Protein AF-A0A7S0E4F5-F1 (afdb_monomer)

Secondary structure (DSSP, 8-state):
--------------PPTT--P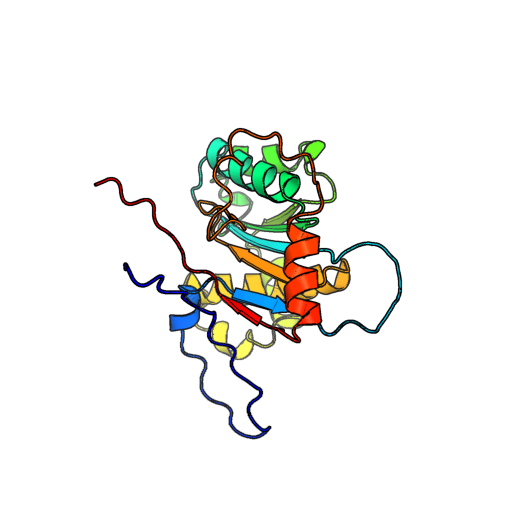PPPGGGGGSEEEEE--------SSPPPEEEEEEESS--HHHHHHHHHHHHHHT--EEEEEESS-GGG-TTHHHHHHHTSTTTTTTEEEEESSHHHHHHHHHH-TTHHHHGGGTTSHHHHHHHHHHHHHHHHHHTT-SEEEE--TT-------SS-TTTTTS----TTHHHHHHHHHHHTT--EEEE--------

Nearest PDB structures (foldseek):
  7rml-assembly1_B-2  TM=4.569E-01  e=9.659E-02  Neisseria meningitidis MC58
  6ulw-assembly2_B  TM=3.718E-01  e=7.950E-02  Bacillus stratosphericus LAMA 585
  1xcf-assembly1_B  TM=4.640E-01  e=7.717E-01  Escherichia coli
  6ulw-assembly2_D  TM=3.835E-01  e=2.106E-01  Bacillus stratosphericus LAMA 585
  1vgv-assembly2_C  TM=3.541E-01  e=8.235E-01  Escherichia coli

Structure (mmCIF, N/CA/C/O backbone):
data_AF-A0A7S0E4F5-F1
#
_entry.id   AF-A0A7S0E4F5-F1
#
loop_
_atom_site.group_PDB
_atom_site.id
_atom_site.type_symbol
_atom_site.label_atom_id
_atom_site.label_alt_id
_atom_site.label_comp_id
_atom_site.label_asym_id
_atom_site.label_entity_id
_atom_site.label_seq_id
_atom_site.pdbx_PDB_ins_code
_atom_site.Cartn_x
_atom_site.Cartn_y
_atom_site.Cartn_z
_atom_site.occupancy
_atom_site.B_iso_or_equiv
_atom_site.auth_seq_id
_atom_site.auth_comp_id
_atom_site.auth_asym_id
_atom_site.auth_atom_id
_atom_site.pdbx_PDB_model_num
ATOM 1 N N . ARG A 1 1 ? -5.536 -28.170 32.888 1.00 35.12 1 ARG A N 1
ATOM 2 C CA . ARG A 1 1 ? -4.400 -27.222 32.968 1.00 35.12 1 ARG A CA 1
ATOM 3 C C . ARG A 1 1 ? -3.625 -27.377 31.672 1.00 35.12 1 ARG A C 1
ATOM 5 O O . ARG A 1 1 ? -2.824 -28.294 31.570 1.00 35.12 1 ARG A O 1
ATOM 12 N N . HIS A 1 2 ? -3.977 -26.590 30.664 1.00 27.55 2 HIS A N 1
ATOM 13 C CA . HIS A 1 2 ? -3.243 -26.502 29.406 1.00 27.55 2 HIS A CA 1
ATOM 14 C C . HIS A 1 2 ? -2.844 -25.043 29.255 1.00 27.55 2 HIS A C 1
ATOM 16 O O . HIS A 1 2 ? -3.664 -24.155 29.481 1.00 27.55 2 HIS A O 1
ATOM 22 N N . GLU A 1 3 ? -1.549 -24.846 29.055 1.00 26.59 3 GLU A N 1
ATOM 23 C CA . GLU A 1 3 ? -0.881 -23.558 28.988 1.00 26.59 3 GLU A CA 1
ATOM 24 C C . GLU A 1 3 ? -1.328 -22.829 27.724 1.00 26.59 3 GLU A C 1
ATOM 26 O O . GLU A 1 3 ? -1.138 -23.301 26.606 1.00 26.59 3 GLU A O 1
ATOM 31 N N . THR A 1 4 ? -1.960 -21.676 27.912 1.00 24.73 4 THR A N 1
ATOM 32 C CA . THR A 1 4 ? -2.220 -20.700 26.861 1.00 24.73 4 THR A CA 1
ATOM 33 C C . THR A 1 4 ? -0.899 -20.000 26.550 1.00 24.73 4 THR A C 1
ATOM 35 O O . THR A 1 4 ? -0.459 -19.132 27.304 1.00 24.73 4 THR A O 1
ATOM 38 N N . SER A 1 5 ? -0.244 -20.395 25.458 1.00 21.88 5 SER A N 1
ATOM 39 C CA . SER A 1 5 ? 0.877 -19.636 24.903 1.00 21.88 5 SER A CA 1
ATOM 40 C C . SER A 1 5 ? 0.316 -18.384 24.234 1.00 21.88 5 SER A C 1
ATOM 42 O O . SER A 1 5 ? -0.337 -18.451 23.195 1.00 21.88 5 SER A O 1
ATOM 44 N N . CYS A 1 6 ? 0.505 -17.247 24.897 1.00 26.11 6 CYS A N 1
ATOM 45 C CA . CYS A 1 6 ? 0.227 -15.922 24.371 1.00 26.11 6 CYS A CA 1
ATOM 46 C C . CYS A 1 6 ? 1.486 -15.458 23.628 1.00 26.11 6 CYS A C 1
ATOM 48 O O . CYS A 1 6 ? 2.488 -15.123 24.262 1.00 26.11 6 CYS A O 1
ATOM 50 N N . SER A 1 7 ? 1.472 -15.481 22.296 1.00 24.28 7 SER A N 1
ATOM 51 C CA . SER A 1 7 ? 2.564 -14.932 21.485 1.00 24.28 7 SER A CA 1
ATOM 52 C C . SER A 1 7 ? 2.391 -13.419 21.390 1.00 24.28 7 SER A C 1
ATOM 54 O O . SER A 1 7 ? 1.764 -12.893 20.476 1.00 24.28 7 SER A O 1
ATOM 56 N N . VAL A 1 8 ? 2.896 -12.729 22.409 1.00 29.55 8 VAL A N 1
ATOM 57 C CA . VAL A 1 8 ? 2.989 -11.270 22.471 1.00 29.55 8 VAL A CA 1
ATOM 58 C C . VAL A 1 8 ? 3.995 -10.794 21.420 1.00 29.55 8 VAL A C 1
ATOM 60 O O . VAL A 1 8 ? 5.075 -11.369 21.283 1.00 29.55 8 VAL A O 1
ATOM 63 N N . ALA A 1 9 ? 3.625 -9.748 20.678 1.00 31.50 9 ALA A N 1
ATOM 64 C CA . ALA A 1 9 ? 4.505 -9.031 19.764 1.00 31.50 9 ALA A CA 1
ATOM 65 C C . ALA A 1 9 ? 5.823 -8.655 20.462 1.00 31.50 9 ALA A C 1
ATOM 67 O O . ALA A 1 9 ? 5.811 -8.145 21.583 1.00 31.50 9 ALA A O 1
ATOM 68 N N . PHE A 1 10 ? 6.962 -8.866 19.800 1.00 27.95 10 PHE A N 1
ATOM 69 C CA . PHE A 1 10 ? 8.211 -8.271 20.263 1.00 27.95 10 PHE A CA 1
ATOM 70 C C . PHE A 1 10 ? 8.116 -6.754 20.063 1.00 27.95 10 PHE A C 1
ATOM 72 O O . PHE A 1 10 ? 8.228 -6.249 18.948 1.00 27.95 10 PHE A O 1
ATOM 79 N N . VAL A 1 11 ? 7.858 -6.035 21.154 1.00 33.94 11 VAL A N 1
ATOM 80 C CA . VAL A 1 11 ? 8.031 -4.586 21.238 1.00 33.94 11 VAL A CA 1
ATOM 81 C C . VAL A 1 11 ? 9.533 -4.346 21.376 1.00 33.94 11 VAL A C 1
ATOM 83 O O . VAL A 1 11 ? 10.102 -4.615 22.432 1.00 33.94 11 VAL A O 1
ATOM 86 N N . GLU A 1 12 ? 10.204 -3.880 20.321 1.00 34.06 12 GLU A N 1
ATOM 87 C CA . GLU A 1 12 ? 11.525 -3.274 20.506 1.00 34.06 12 GLU A CA 1
ATOM 88 C C . GLU A 1 12 ? 11.320 -1.922 21.209 1.00 34.06 12 GLU A C 1
ATOM 90 O O . GLU A 1 12 ? 10.949 -0.924 20.590 1.00 34.06 12 GLU A O 1
ATOM 95 N N . GLU A 1 13 ? 11.509 -1.900 22.532 1.00 33.25 13 GLU A N 1
ATOM 96 C CA . GLU A 1 13 ? 11.657 -0.656 23.288 1.00 33.25 13 GLU A CA 1
ATOM 97 C C . GLU A 1 13 ? 12.887 0.111 22.775 1.00 33.25 13 GLU A C 1
ATOM 99 O O . GLU A 1 13 ? 13.926 -0.475 22.467 1.00 33.25 13 GLU A O 1
ATOM 104 N N . GLY A 1 14 ? 12.733 1.431 22.640 1.00 37.97 14 GLY A N 1
ATOM 105 C CA . GLY A 1 14 ? 13.617 2.313 21.877 1.00 37.97 14 GLY A CA 1
ATOM 106 C C . GLY A 1 14 ? 15.120 2.074 22.063 1.00 37.97 14 GLY A C 1
ATOM 107 O O . GLY A 1 14 ? 15.651 2.132 23.172 1.00 37.97 14 GLY A O 1
ATOM 108 N N . ARG A 1 15 ? 15.824 1.886 20.938 1.00 37.41 15 ARG A N 1
ATOM 109 C CA . ARG A 1 15 ? 17.292 1.914 20.893 1.00 37.41 15 ARG A CA 1
ATOM 110 C C . ARG A 1 15 ? 17.829 3.347 20.993 1.00 37.41 15 ARG A C 1
ATOM 112 O O . ARG A 1 15 ? 17.245 4.253 20.397 1.00 37.41 15 ARG A O 1
ATOM 119 N N . PRO A 1 16 ? 18.971 3.552 21.674 1.00 35.72 16 PRO A N 1
ATOM 120 C CA . PRO A 1 16 ? 19.654 4.839 21.707 1.00 35.72 16 PRO A CA 1
ATOM 121 C C . PRO A 1 16 ? 20.176 5.237 20.317 1.00 35.72 16 PRO A C 1
ATOM 123 O O . PRO A 1 16 ? 20.626 4.398 19.535 1.00 35.72 16 PRO A O 1
ATOM 126 N N . GLU A 1 17 ? 20.119 6.538 20.022 1.00 40.03 17 GLU A N 1
ATOM 127 C CA . GLU A 1 17 ? 20.669 7.144 18.807 1.00 40.03 17 GLU A CA 1
ATOM 128 C C . GLU A 1 17 ? 22.171 6.837 18.684 1.00 40.03 17 GLU A C 1
ATOM 130 O O . GLU A 1 17 ? 22.965 7.271 19.518 1.00 40.03 17 GLU A O 1
ATOM 135 N N . GLY A 1 18 ? 22.587 6.112 17.638 1.00 40.28 18 GLY A N 1
ATOM 136 C CA . GLY A 1 18 ? 24.017 5.992 17.330 1.00 40.28 18 GLY A CA 1
ATOM 137 C C . GLY A 1 18 ? 24.461 4.847 16.423 1.00 40.28 18 GLY A C 1
ATOM 138 O O . GLY A 1 18 ? 25.504 4.975 15.787 1.00 40.28 18 GLY A O 1
ATOM 139 N N . GLU A 1 19 ? 23.699 3.761 16.289 1.00 32.59 19 GLU A N 1
ATOM 140 C CA . GLU A 1 19 ? 24.162 2.586 15.533 1.00 32.59 19 GLU A CA 1
ATOM 141 C C . GLU A 1 19 ? 23.294 2.303 14.301 1.00 32.59 19 GLU A C 1
ATOM 143 O O . GLU A 1 19 ? 22.175 1.801 14.391 1.00 32.59 19 GLU A O 1
ATOM 148 N N . ARG A 1 20 ? 23.832 2.610 13.111 1.00 43.06 20 ARG A N 1
ATOM 149 C CA . ARG A 1 20 ? 23.281 2.134 11.834 1.00 43.06 20 ARG A CA 1
ATOM 150 C C . ARG A 1 20 ? 23.668 0.668 11.645 1.00 43.06 20 ARG A C 1
ATOM 152 O O . ARG A 1 20 ? 24.764 0.382 11.169 1.00 43.06 20 ARG A O 1
ATOM 159 N N . ALA A 1 21 ? 22.766 -0.248 11.981 1.00 38.97 21 ALA A N 1
ATOM 160 C CA . ALA A 1 21 ? 22.843 -1.616 11.480 1.00 38.97 21 ALA A CA 1
ATOM 161 C C . ALA A 1 21 ? 22.358 -1.668 10.013 1.00 38.97 21 ALA A C 1
ATOM 163 O O . ALA A 1 21 ? 21.460 -0.905 9.643 1.00 38.97 21 ALA A O 1
ATOM 164 N N . PRO A 1 22 ? 22.926 -2.539 9.161 1.00 40.16 22 PRO A N 1
ATOM 165 C CA . PRO A 1 22 ? 22.327 -2.850 7.870 1.00 40.16 22 PRO A CA 1
ATOM 166 C C . PRO A 1 22 ? 21.008 -3.584 8.136 1.00 40.16 22 PRO A C 1
ATOM 168 O O . PRO A 1 22 ? 21.002 -4.597 8.832 1.00 40.16 22 PRO A O 1
ATOM 171 N N . TYR A 1 23 ? 19.888 -3.055 7.641 1.00 40.06 23 TYR A N 1
ATOM 172 C CA . TYR A 1 23 ? 18.599 -3.743 7.713 1.00 40.06 23 TYR A CA 1
ATOM 173 C C . TYR A 1 23 ? 18.719 -5.057 6.923 1.00 40.06 23 TYR A C 1
ATOM 175 O O . TYR A 1 23 ? 19.050 -5.005 5.736 1.00 40.06 23 TYR A O 1
ATOM 183 N N . PRO A 1 24 ? 18.542 -6.237 7.543 1.00 40.50 24 PRO A N 1
ATOM 184 C CA . PRO A 1 24 ? 18.576 -7.483 6.797 1.00 40.50 24 PRO A CA 1
ATOM 185 C C . PRO A 1 24 ? 17.310 -7.596 5.937 1.00 40.50 24 PRO A C 1
ATOM 187 O O . PRO A 1 24 ? 16.207 -7.345 6.406 1.00 40.50 24 PRO A O 1
ATOM 190 N N . LEU A 1 25 ? 17.460 -8.032 4.685 1.00 38.19 25 LEU A N 1
ATOM 191 C CA . LEU A 1 25 ? 16.363 -8.276 3.731 1.00 38.19 25 LEU A CA 1
ATOM 192 C C . LEU A 1 25 ? 15.320 -9.308 4.224 1.00 38.19 25 LEU A C 1
ATOM 194 O O . LEU A 1 25 ? 14.267 -9.471 3.617 1.00 38.19 25 LEU A O 1
ATOM 198 N N . SER A 1 26 ? 15.571 -9.984 5.352 1.00 37.97 26 SER A N 1
ATOM 199 C CA . SER A 1 26 ? 14.652 -10.936 5.991 1.00 37.97 26 SER A CA 1
ATOM 200 C C . SER A 1 26 ? 13.377 -10.304 6.567 1.00 37.97 26 SER A C 1
ATOM 202 O O . SER A 1 26 ? 12.490 -11.029 7.005 1.00 37.97 26 SER A O 1
ATOM 204 N N . TRP A 1 27 ? 13.272 -8.972 6.595 1.00 37.69 27 TRP A N 1
ATOM 205 C CA . TRP A 1 27 ? 12.095 -8.261 7.111 1.00 37.69 27 TRP A CA 1
ATOM 206 C C . TRP A 1 27 ? 10.914 -8.284 6.131 1.00 37.69 27 TRP A C 1
ATOM 208 O O . TRP A 1 27 ? 9.788 -8.042 6.544 1.00 37.69 27 TRP A O 1
ATOM 218 N N . LEU A 1 28 ? 11.135 -8.637 4.861 1.00 41.56 28 LEU A N 1
ATOM 219 C CA . LEU A 1 28 ? 10.082 -8.673 3.840 1.00 41.56 28 LEU A CA 1
ATOM 220 C C . LEU A 1 28 ? 9.155 -9.894 3.927 1.00 41.56 28 LEU A C 1
ATOM 222 O O . LEU A 1 28 ? 8.076 -9.860 3.358 1.00 41.56 28 LEU A O 1
ATOM 226 N N . GLN A 1 29 ? 9.511 -10.931 4.694 1.00 40.19 29 GLN A N 1
ATOM 227 C CA . GLN A 1 29 ? 8.565 -12.008 5.045 1.00 40.19 29 GLN A CA 1
ATOM 228 C C . GLN A 1 29 ? 7.684 -11.656 6.256 1.00 40.19 29 GLN A C 1
ATOM 230 O O . GLN A 1 29 ? 6.859 -12.452 6.695 1.00 40.19 29 GLN A O 1
ATOM 235 N N . SER A 1 30 ? 7.891 -10.478 6.847 1.00 43.34 30 SER A N 1
ATOM 236 C CA . SER A 1 30 ? 7.216 -10.011 8.052 1.00 43.34 30 SER A CA 1
ATOM 237 C C . SER A 1 30 ? 6.352 -8.798 7.708 1.00 43.34 30 SER A C 1
ATOM 239 O O . SER A 1 30 ? 6.865 -7.732 7.379 1.00 43.34 30 SER A O 1
ATOM 241 N N . ARG A 1 31 ? 5.025 -8.949 7.783 1.00 63.75 31 ARG A N 1
ATOM 242 C CA . ARG A 1 31 ? 4.055 -7.894 7.442 1.00 63.75 31 ARG A CA 1
ATOM 243 C C . ARG A 1 31 ? 4.208 -6.701 8.385 1.00 63.75 31 ARG A C 1
ATOM 245 O O . ARG A 1 31 ? 3.911 -6.808 9.575 1.00 63.75 31 ARG A O 1
ATOM 252 N N . LEU A 1 32 ? 4.709 -5.588 7.860 1.00 64.06 32 LEU A N 1
ATOM 253 C CA . LEU A 1 32 ? 5.131 -4.417 8.626 1.00 64.06 32 LEU A CA 1
ATOM 254 C C . LEU A 1 32 ? 3.984 -3.406 8.752 1.00 64.06 32 LEU A C 1
ATOM 256 O O . LEU A 1 32 ? 3.390 -3.016 7.744 1.00 64.06 32 LEU A O 1
ATOM 260 N N . PHE A 1 33 ? 3.714 -2.929 9.968 1.00 69.88 33 PHE A N 1
ATOM 261 C CA . PHE A 1 33 ? 2.861 -1.762 10.193 1.00 69.88 33 PHE A CA 1
ATOM 262 C C . PHE A 1 33 ? 3.656 -0.626 10.786 1.00 69.88 33 PHE A C 1
ATOM 264 O O . PHE A 1 33 ? 4.269 -0.790 11.836 1.00 69.88 33 PHE A O 1
ATOM 271 N N . VAL A 1 34 ? 3.565 0.549 10.179 1.00 74.75 34 VAL A N 1
ATOM 272 C CA . VAL A 1 34 ? 4.293 1.731 10.642 1.00 74.75 34 VAL A CA 1
ATOM 273 C C . VAL A 1 34 ? 3.299 2.800 11.078 1.00 74.75 34 VAL A C 1
ATOM 275 O O . VAL A 1 34 ? 2.402 3.176 10.321 1.00 74.75 34 VAL A O 1
ATOM 278 N N . LYS A 1 35 ? 3.468 3.295 12.306 1.00 77.06 35 LYS A N 1
ATOM 279 C CA . LYS A 1 35 ? 2.777 4.479 12.820 1.00 77.06 35 LYS A CA 1
ATOM 280 C C . LYS A 1 35 ? 3.487 5.743 12.367 1.00 77.06 35 LYS A C 1
ATOM 282 O O . LYS A 1 35 ? 4.710 5.861 12.467 1.00 77.06 35 LYS A O 1
ATOM 287 N N . PHE A 1 36 ? 2.701 6.750 12.015 1.00 76.88 36 PHE A N 1
ATOM 288 C CA . PHE A 1 36 ? 3.212 8.082 11.731 1.00 76.88 36 PHE A CA 1
ATOM 289 C C . PHE A 1 36 ? 3.175 8.992 12.964 1.00 76.88 36 PHE A C 1
ATOM 291 O O . PHE A 1 36 ? 2.170 9.032 13.685 1.00 76.88 36 PHE A O 1
ATOM 298 N N . PRO A 1 37 ? 4.239 9.776 13.219 1.00 66.25 37 PRO A N 1
ATOM 299 C CA . PRO A 1 37 ? 4.196 10.836 14.211 1.00 66.25 37 PRO A CA 1
ATOM 300 C C . PRO A 1 37 ? 3.302 11.966 13.685 1.00 66.25 37 PRO A C 1
ATOM 302 O O . PRO A 1 37 ? 3.732 12.814 12.909 1.00 66.25 37 PRO A O 1
ATOM 305 N N . MET A 1 38 ? 2.035 11.970 14.088 1.00 62.78 38 MET A N 1
ATOM 306 C CA . MET A 1 38 ? 1.107 13.063 13.799 1.00 62.78 38 MET A CA 1
ATOM 307 C C . MET A 1 38 ? 1.110 14.069 14.952 1.00 62.78 38 MET A C 1
ATOM 309 O O . MET A 1 38 ? 1.082 13.682 16.124 1.00 62.78 38 MET A O 1
ATOM 313 N N . GLY A 1 39 ? 1.098 15.364 14.622 1.00 56.56 39 GLY A N 1
ATOM 314 C CA . GLY A 1 39 ? 0.775 16.415 15.586 1.00 56.56 39 GLY A CA 1
ATOM 315 C C . GLY A 1 39 ? -0.615 16.168 16.176 1.00 56.56 39 GLY A C 1
ATOM 316 O O . GLY A 1 39 ? -1.520 15.711 15.477 1.00 56.56 39 GLY A O 1
ATOM 317 N N . SER A 1 40 ? -0.783 16.417 17.472 1.00 51.88 40 SER A N 1
ATOM 318 C CA . SER A 1 40 ? -2.035 16.195 18.197 1.00 51.88 40 SER A CA 1
ATOM 319 C C . SER A 1 40 ? -3.148 17.126 17.696 1.00 51.88 40 SER A C 1
ATOM 321 O O . SER A 1 40 ? -3.375 18.186 18.274 1.00 51.88 40 SER A O 1
ATOM 323 N N . ASN A 1 41 ? -3.851 16.743 16.632 1.00 50.75 41 ASN A N 1
ATOM 324 C CA . ASN A 1 41 ? -5.097 17.387 16.227 1.00 50.75 41 ASN A CA 1
ATOM 325 C C . ASN A 1 41 ? -6.265 16.576 16.795 1.00 50.75 41 ASN A C 1
ATOM 327 O O . ASN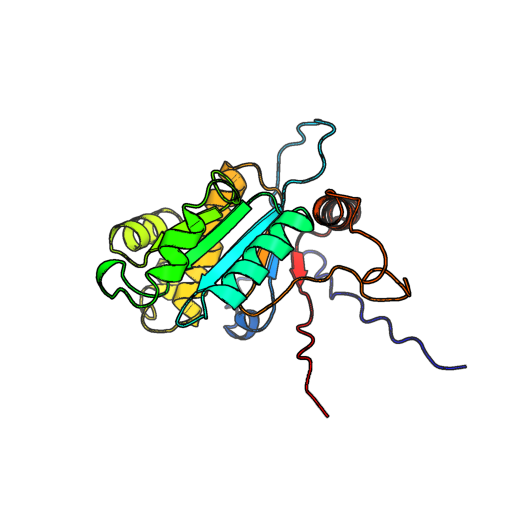 A 1 41 ? -6.579 15.492 16.312 1.00 50.75 41 ASN A O 1
ATOM 331 N N . GLY A 1 42 ? -6.863 17.093 17.871 1.00 46.06 42 GLY A N 1
ATOM 332 C CA . GLY A 1 42 ? -7.946 16.467 18.635 1.00 46.06 42 GLY A CA 1
ATOM 333 C C . GLY A 1 42 ? -9.303 16.492 17.930 1.00 46.06 42 GLY A C 1
ATOM 334 O O . GLY A 1 42 ? -10.217 17.165 18.397 1.00 46.06 42 GLY A O 1
ATOM 335 N N . GLY A 1 43 ? -9.433 15.771 16.817 1.00 52.03 43 GLY A N 1
ATOM 336 C CA . GLY A 1 43 ? -10.726 15.422 16.223 1.00 52.03 43 GLY A CA 1
ATOM 337 C C . GLY A 1 43 ? -11.170 14.028 16.671 1.00 52.03 43 GLY A C 1
ATOM 338 O O . GLY A 1 43 ? -10.371 13.100 16.661 1.00 52.03 43 GLY A O 1
ATOM 339 N N . GLU A 1 44 ? -12.440 13.878 17.047 1.00 57.44 44 GLU A N 1
ATOM 340 C CA . GLU A 1 44 ? -13.055 12.650 17.591 1.00 57.44 44 GLU A CA 1
ATOM 341 C C . GLU A 1 44 ? -13.209 11.482 16.586 1.00 57.4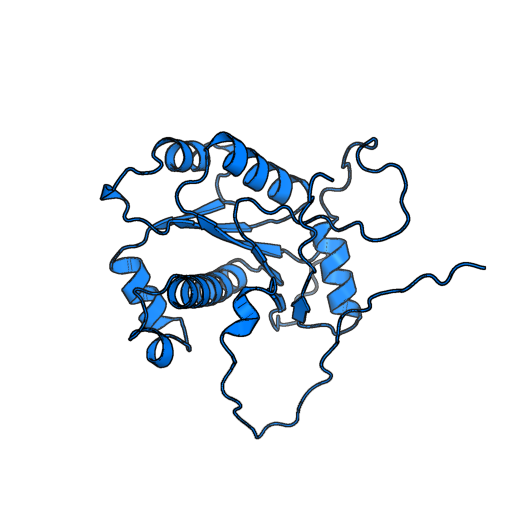4 44 GLU A C 1
ATOM 343 O O . GLU A 1 44 ? -13.828 10.469 16.906 1.00 57.44 44 GLU A O 1
ATOM 348 N N . SER A 1 45 ? -12.670 11.584 15.368 1.00 66.75 45 SER A N 1
ATOM 349 C CA . SER A 1 45 ? -12.672 10.482 14.399 1.00 66.75 45 SER A CA 1
ATOM 350 C C . SER A 1 45 ? -11.482 9.555 14.653 1.00 66.75 45 SER A C 1
ATOM 352 O O . SER A 1 45 ? -10.348 10.034 14.670 1.00 66.75 45 SER A O 1
ATOM 354 N N . GLY A 1 46 ? -11.734 8.252 14.825 1.00 78.94 46 GLY A N 1
ATOM 355 C CA . GLY A 1 46 ? -10.695 7.232 15.023 1.00 78.94 46 GLY A CA 1
ATOM 356 C C . GLY A 1 46 ? -9.616 7.238 13.933 1.00 78.94 46 GLY A C 1
ATOM 357 O O . GLY A 1 46 ? -9.779 7.839 12.866 1.00 78.94 46 GLY A O 1
ATOM 358 N N . SER A 1 47 ? -8.485 6.584 14.203 1.00 85.94 47 SER A N 1
ATOM 359 C CA . SER A 1 47 ? -7.333 6.639 13.298 1.00 85.94 47 SER A CA 1
ATOM 360 C C . SER A 1 47 ? -7.631 6.068 11.914 1.00 85.94 47 SER A C 1
ATOM 362 O O . SER A 1 47 ? -7.979 4.898 11.759 1.00 85.94 47 SER A O 1
ATOM 364 N N . LYS A 1 48 ? -7.402 6.889 10.884 1.00 93.69 48 LYS A N 1
ATOM 365 C CA . LYS A 1 48 ? -7.408 6.440 9.490 1.00 93.69 48 LYS A CA 1
ATOM 366 C C . LYS A 1 48 ? -6.226 5.515 9.243 1.00 93.69 48 LYS A C 1
ATOM 368 O O . LYS A 1 48 ? -5.090 5.852 9.585 1.00 93.69 48 LYS A O 1
ATOM 373 N N . CYS A 1 49 ? -6.488 4.381 8.612 1.00 94.75 49 CYS A N 1
ATOM 374 C CA . CYS A 1 49 ? -5.474 3.381 8.310 1.00 94.75 49 CYS A CA 1
ATOM 375 C C . CYS A 1 49 ? -5.459 3.087 6.812 1.00 94.75 49 CYS A C 1
ATOM 377 O O . CYS A 1 49 ? -6.505 3.109 6.159 1.00 94.75 49 CYS A O 1
ATOM 379 N N . ALA A 1 50 ? -4.272 2.814 6.285 1.00 97.19 50 ALA A N 1
ATOM 380 C CA . ALA A 1 50 ? -4.049 2.500 4.885 1.00 97.19 50 ALA A CA 1
ATOM 381 C C . ALA A 1 50 ? -3.462 1.094 4.708 1.00 97.19 50 ALA A C 1
ATOM 383 O O . ALA A 1 50 ? -2.832 0.558 5.618 1.00 97.19 50 ALA A O 1
ATOM 384 N N . ILE A 1 51 ? -3.622 0.534 3.515 1.00 96.88 51 ILE A N 1
ATOM 385 C CA . ILE A 1 51 ? -2.900 -0.648 3.041 1.00 96.88 51 ILE A CA 1
ATOM 386 C C . ILE A 1 51 ? -2.016 -0.239 1.872 1.00 96.88 51 ILE A C 1
ATOM 388 O O . ILE A 1 51 ? -2.408 0.589 1.053 1.00 96.88 51 ILE A O 1
ATOM 392 N N . VAL A 1 52 ? -0.842 -0.846 1.777 1.00 97.56 52 VAL A N 1
ATOM 393 C CA . VAL A 1 52 ? -0.062 -0.944 0.551 1.00 97.56 52 VAL A CA 1
ATOM 394 C C . VAL A 1 52 ? 0.047 -2.410 0.164 1.00 97.56 52 VAL A C 1
ATOM 396 O O . VAL A 1 52 ? 0.309 -3.262 1.011 1.00 97.56 52 VAL A O 1
ATOM 399 N N . THR A 1 53 ? -0.171 -2.689 -1.114 1.00 95.81 53 THR A N 1
ATOM 400 C CA . THR A 1 53 ? -0.015 -4.019 -1.695 1.00 95.81 53 THR A CA 1
ATOM 401 C C . THR A 1 53 ? 0.652 -3.915 -3.059 1.00 95.81 53 THR A C 1
ATOM 403 O O . THR A 1 53 ? 0.505 -2.904 -3.756 1.00 95.81 53 THR A O 1
ATOM 406 N N . THR A 1 54 ? 1.394 -4.955 -3.430 1.00 93.44 54 THR A N 1
ATOM 407 C CA . THR A 1 54 ? 1.941 -5.119 -4.777 1.00 93.44 54 THR A CA 1
ATOM 408 C C . THR A 1 54 ? 1.229 -6.291 -5.450 1.00 93.44 54 THR A C 1
ATOM 410 O O . THR A 1 54 ? 1.068 -7.350 -4.848 1.00 93.44 54 THR A O 1
ATOM 413 N N . VAL A 1 55 ? 0.779 -6.097 -6.687 1.00 91.00 55 VAL A N 1
ATOM 414 C CA . VAL A 1 55 ? -0.038 -7.058 -7.436 1.00 91.00 55 VAL A CA 1
ATOM 415 C C . VAL A 1 55 ? 0.692 -7.475 -8.701 1.00 91.00 55 VAL A C 1
ATOM 417 O O . VAL A 1 55 ? 1.142 -6.6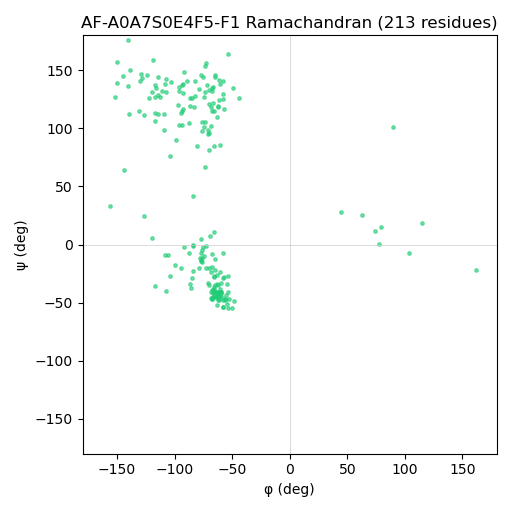32 -9.481 1.00 91.00 55 VAL A O 1
ATOM 420 N N . ARG A 1 56 ? 0.749 -8.787 -8.929 1.00 88.25 56 ARG A N 1
ATOM 421 C CA . ARG A 1 56 ? 1.166 -9.389 -10.194 1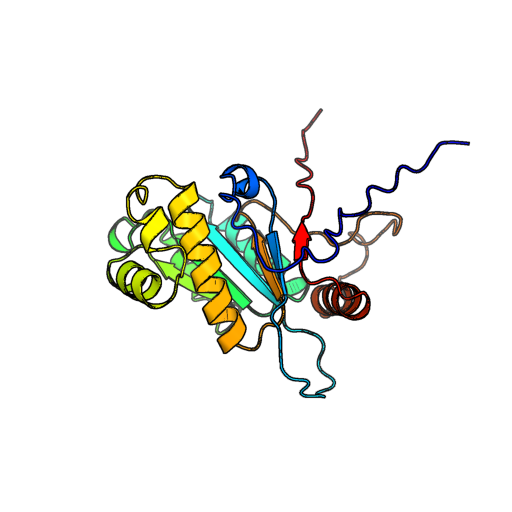.00 88.25 56 ARG A CA 1
ATOM 422 C C . ARG A 1 56 ? 0.485 -10.738 -10.374 1.00 88.25 56 ARG A C 1
ATOM 424 O O . ARG A 1 56 ? 0.589 -11.582 -9.493 1.00 88.25 56 ARG A O 1
ATOM 431 N N . GLY A 1 57 ? -0.186 -10.940 -11.506 1.00 83.75 57 GLY A N 1
ATOM 432 C CA . GLY A 1 57 ? -0.780 -12.236 -11.856 1.00 83.75 57 GLY A CA 1
ATOM 433 C C . GLY A 1 57 ? -1.883 -12.739 -10.914 1.00 83.75 57 GLY A C 1
ATOM 434 O O . GLY A 1 57 ? -2.077 -13.946 -10.825 1.00 83.75 57 GLY A O 1
ATOM 435 N N . VAL A 1 58 ? -2.586 -11.847 -10.207 1.00 81.88 58 VAL A N 1
ATOM 436 C CA . VAL A 1 58 ? -3.698 -12.214 -9.311 1.00 81.88 58 VAL A CA 1
ATOM 437 C C . VAL A 1 58 ? -5.014 -12.235 -10.081 1.00 81.88 58 VAL A C 1
ATOM 439 O O . VAL A 1 58 ? -5.267 -11.357 -10.909 1.00 81.88 58 VAL A O 1
ATOM 442 N N . GLU A 1 59 ? -5.879 -13.209 -9.793 1.00 86.88 59 GLU A N 1
ATOM 443 C CA . GLU A 1 59 ? -7.208 -13.261 -10.397 1.00 86.88 59 GLU A CA 1
ATOM 444 C C . GLU A 1 59 ? -8.080 -12.085 -9.932 1.00 86.88 59 GLU A C 1
ATOM 446 O O . GLU A 1 59 ? -8.193 -11.787 -8.740 1.00 86.88 59 GLU A O 1
ATOM 451 N N . SER A 1 60 ? -8.795 -11.454 -10.868 1.00 87.25 60 SER A N 1
ATOM 452 C CA . SER A 1 60 ? -9.647 -10.288 -10.591 1.00 87.25 60 SER A CA 1
ATOM 453 C C . SER A 1 60 ? -10.676 -10.536 -9.481 1.00 87.25 60 SER A C 1
ATOM 455 O O . SER A 1 60 ? -10.966 -9.643 -8.685 1.00 87.25 60 SER A O 1
ATOM 457 N N . LYS A 1 61 ? -11.202 -11.762 -9.367 1.00 88.81 61 LYS A N 1
ATOM 458 C CA . LYS A 1 61 ? -12.149 -12.148 -8.307 1.00 88.81 61 LYS A CA 1
ATOM 459 C C . LYS A 1 61 ? -11.510 -12.166 -6.923 1.00 88.81 61 LYS A C 1
ATOM 461 O O . LYS A 1 61 ? -12.114 -11.653 -5.982 1.00 88.81 61 LYS A O 1
ATOM 466 N N . GLU A 1 62 ? -10.327 -12.757 -6.798 1.00 89.44 62 GLU A N 1
ATOM 467 C CA . GLU A 1 62 ? -9.586 -12.827 -5.535 1.00 89.44 62 GLU A CA 1
ATOM 468 C C . GLU A 1 62 ? -9.193 -11.424 -5.091 1.00 89.44 62 GLU A C 1
ATOM 470 O O . GLU A 1 62 ? -9.476 -11.010 -3.965 1.00 89.44 62 GLU A O 1
ATOM 475 N N . PHE A 1 63 ? -8.684 -10.631 -6.032 1.00 91.69 63 PHE A N 1
ATOM 476 C CA . PHE A 1 63 ? -8.318 -9.256 -5.759 1.00 91.69 63 PHE A CA 1
ATOM 477 C C . PHE A 1 63 ? -9.529 -8.383 -5.390 1.00 91.69 63 PHE A C 1
ATOM 479 O O . PHE A 1 63 ? -9.455 -7.537 -4.495 1.00 91.69 63 PHE A O 1
ATOM 486 N N . ARG A 1 64 ? -10.704 -8.635 -5.984 1.00 92.31 64 ARG A N 1
ATOM 487 C CA . ARG A 1 64 ? -11.954 -7.985 -5.562 1.00 92.31 64 ARG A CA 1
ATOM 488 C C . ARG A 1 64 ? -12.310 -8.304 -4.117 1.00 92.31 64 ARG A C 1
ATOM 490 O O . ARG A 1 64 ? -12.754 -7.414 -3.390 1.00 92.31 64 ARG A O 1
ATOM 497 N N . ILE A 1 65 ? -12.157 -9.565 -3.711 1.00 91.56 65 ILE A N 1
ATOM 498 C CA . ILE A 1 65 ? -12.403 -10.000 -2.331 1.00 91.56 65 ILE A CA 1
ATOM 499 C C . ILE A 1 65 ? -11.445 -9.272 -1.393 1.00 91.56 65 ILE A C 1
ATOM 501 O O . ILE A 1 65 ? -11.908 -8.714 -0.400 1.00 91.56 65 ILE A O 1
ATOM 505 N N . PHE A 1 66 ? -10.159 -9.196 -1.743 1.00 93.62 66 PHE A N 1
ATOM 506 C CA . PHE A 1 66 ? -9.158 -8.439 -0.998 1.00 93.62 66 PHE A CA 1
ATOM 507 C C . PHE A 1 66 ? -9.585 -6.980 -0.783 1.00 93.62 66 PHE A C 1
ATOM 509 O O . PHE A 1 66 ? -9.665 -6.525 0.361 1.00 93.62 66 PHE A O 1
ATOM 516 N N . LEU A 1 67 ? -9.923 -6.246 -1.850 1.00 94.50 67 LEU A N 1
ATOM 517 C CA . LEU A 1 67 ? -10.311 -4.835 -1.735 1.00 94.50 67 LEU A CA 1
ATOM 518 C C . LEU A 1 67 ? -11.583 -4.668 -0.895 1.00 94.50 67 LEU A C 1
ATOM 520 O O . LEU A 1 67 ? -11.625 -3.851 0.027 1.00 94.50 67 LEU A O 1
ATOM 524 N N . LYS A 1 68 ? -12.619 -5.468 -1.175 1.00 92.94 68 LYS A N 1
ATOM 525 C CA . LYS A 1 68 ? -13.899 -5.393 -0.456 1.00 92.94 68 LYS A CA 1
ATOM 526 C C . LYS A 1 68 ? -13.753 -5.724 1.015 1.00 92.94 68 LYS A C 1
ATOM 528 O O . LYS A 1 68 ? -14.321 -5.019 1.846 1.00 92.94 68 LYS A O 1
ATOM 533 N N . TRP A 1 69 ? -13.005 -6.774 1.335 1.00 91.88 69 TRP A N 1
ATOM 534 C CA . TRP A 1 69 ? -12.760 -7.184 2.709 1.00 91.88 69 TRP A CA 1
ATOM 535 C C . TRP A 1 69 ? -12.123 -6.049 3.506 1.00 91.88 69 TRP A C 1
ATOM 537 O O . TRP A 1 69 ? -12.671 -5.630 4.526 1.00 91.88 69 TRP A O 1
ATOM 547 N N . HIS A 1 70 ? -11.011 -5.506 3.010 1.00 92.75 70 HIS A N 1
ATOM 548 C CA . HIS A 1 70 ? -10.239 -4.509 3.741 1.00 92.75 70 HIS A CA 1
ATOM 549 C C . HIS A 1 70 ? -10.981 -3.177 3.900 1.00 92.75 70 HIS A C 1
ATOM 551 O O . HIS A 1 70 ? -10.970 -2.592 4.985 1.00 92.75 70 HIS A O 1
ATOM 557 N N . LEU A 1 71 ? -11.709 -2.733 2.872 1.00 92.88 71 LEU A N 1
ATOM 558 C CA . LEU A 1 71 ? -12.576 -1.560 2.998 1.00 92.88 71 LEU A CA 1
ATOM 559 C C . LEU A 1 71 ? -13.735 -1.805 3.976 1.00 92.88 71 LEU A C 1
ATOM 561 O O . LEU A 1 71 ? -14.101 -0.905 4.729 1.00 92.88 71 LEU A O 1
ATOM 565 N N . ASN A 1 72 ? -14.297 -3.017 4.007 1.00 89.50 72 ASN A N 1
ATOM 566 C CA . ASN A 1 72 ? -15.400 -3.363 4.904 1.00 89.50 72 ASN A CA 1
ATOM 567 C C . ASN A 1 72 ? -14.977 -3.437 6.381 1.00 89.50 72 ASN A C 1
ATOM 569 O O . ASN A 1 72 ? -15.758 -3.063 7.253 1.00 89.50 72 ASN A O 1
ATOM 573 N N . VAL A 1 73 ? -13.754 -3.889 6.686 1.00 88.06 73 VAL A N 1
ATOM 574 C CA . VAL A 1 73 ? -13.244 -3.909 8.074 1.00 88.06 73 VAL A CA 1
ATOM 575 C C . VAL A 1 73 ? -12.780 -2.532 8.574 1.00 88.06 73 VAL A C 1
ATOM 577 O O . VAL A 1 73 ? -12.579 -2.363 9.779 1.00 88.06 73 VAL A O 1
ATOM 580 N N . GLY A 1 74 ? -12.657 -1.545 7.678 1.00 90.94 74 GLY A N 1
ATOM 581 C CA . GLY A 1 74 ? -12.445 -0.138 8.033 1.00 90.94 74 GLY A CA 1
ATOM 582 C C . GLY A 1 74 ? -11.105 0.464 7.606 1.00 90.94 74 GLY A C 1
ATOM 583 O O . GLY A 1 74 ? -10.712 1.491 8.158 1.00 90.94 74 GLY A O 1
ATOM 584 N N . PHE A 1 75 ? -10.379 -0.137 6.654 1.00 93.81 75 PHE A N 1
ATOM 585 C CA . PHE A 1 75 ? -9.278 0.579 6.003 1.00 93.81 75 PHE A CA 1
ATOM 586 C C . PHE A 1 75 ? -9.839 1.685 5.104 1.00 93.81 75 PHE A C 1
ATOM 588 O O . PHE A 1 75 ? -10.767 1.464 4.328 1.00 93.81 75 PHE A O 1
ATOM 595 N N . GLU A 1 76 ? -9.268 2.881 5.216 1.00 94.94 76 GLU A N 1
ATOM 596 C CA . GLU A 1 76 ? -9.735 4.066 4.488 1.00 94.94 76 GLU A CA 1
ATOM 597 C C . GLU A 1 76 ? -9.105 4.139 3.093 1.00 94.94 76 GLU A C 1
ATOM 599 O O . GLU A 1 76 ? -9.758 4.535 2.128 1.00 94.94 76 GLU A O 1
ATOM 604 N N . PHE A 1 77 ? -7.832 3.744 2.996 1.00 96.50 77 PHE A N 1
ATOM 605 C CA . PHE A 1 77 ? -7.035 3.861 1.780 1.00 96.50 77 PHE A CA 1
ATOM 606 C C . PHE A 1 77 ? -6.348 2.541 1.433 1.00 96.50 77 PHE A C 1
ATOM 608 O O . PHE A 1 77 ? -5.821 1.864 2.315 1.00 96.50 77 PHE A O 1
ATOM 615 N N . ILE A 1 78 ? -6.290 2.200 0.149 1.00 97.50 78 ILE A N 1
ATOM 616 C CA . ILE A 1 78 ? -5.532 1.055 -0.363 1.00 97.50 78 ILE A CA 1
ATOM 617 C C . ILE A 1 78 ? -4.689 1.531 -1.548 1.00 97.50 78 ILE A C 1
ATOM 619 O O . ILE A 1 78 ? -5.222 1.939 -2.576 1.00 97.50 78 ILE A O 1
ATOM 623 N N . PHE A 1 79 ? -3.370 1.489 -1.404 1.00 97.69 79 PHE A N 1
ATOM 624 C CA . PHE A 1 79 ? -2.408 1.786 -2.460 1.00 97.69 79 PHE A CA 1
ATOM 625 C C . PHE A 1 79 ? -2.014 0.483 -3.151 1.00 97.69 79 PHE A C 1
ATOM 627 O O . PHE A 1 79 ? -1.421 -0.399 -2.530 1.00 97.69 79 PHE A O 1
ATOM 634 N N . VAL A 1 80 ? -2.361 0.367 -4.428 1.00 96.31 80 VAL A N 1
ATOM 635 C CA . VAL A 1 80 ? -2.150 -0.832 -5.240 1.00 96.31 80 VAL A CA 1
ATOM 636 C C . VAL A 1 80 ? -1.050 -0.541 -6.247 1.00 96.31 80 VAL A C 1
ATOM 638 O O . VAL A 1 80 ? -1.242 0.261 -7.162 1.00 96.31 80 VAL A O 1
ATOM 641 N N . PHE A 1 81 ? 0.094 -1.197 -6.079 1.00 95.50 81 PHE A N 1
ATOM 642 C CA . PHE A 1 81 ? 1.197 -1.138 -7.029 1.00 95.50 81 PHE A CA 1
ATOM 643 C C . PHE A 1 81 ? 1.134 -2.338 -7.962 1.00 95.50 81 PHE A C 1
ATOM 645 O O . PHE A 1 81 ? 1.230 -3.475 -7.513 1.00 95.50 81 PHE A O 1
ATOM 652 N N . PHE A 1 82 ? 1.001 -2.098 -9.257 1.00 92.38 82 PHE A N 1
ATOM 653 C CA . PHE A 1 82 ? 1.068 -3.151 -10.261 1.00 92.38 82 PHE A CA 1
ATOM 654 C C . PHE A 1 82 ? 2.526 -3.375 -10.663 1.00 92.38 82 PHE A C 1
ATOM 656 O O . PHE A 1 82 ? 3.186 -2.457 -11.155 1.00 92.38 82 PHE A O 1
ATOM 663 N N . ASP A 1 83 ? 3.038 -4.591 -10.448 1.00 88.44 83 ASP A N 1
ATOM 664 C CA . ASP A 1 83 ? 4.412 -4.984 -10.807 1.00 88.44 83 ASP A CA 1
ATOM 665 C C . ASP A 1 83 ? 4.527 -5.424 -12.277 1.00 88.44 83 ASP A C 1
ATOM 667 O O . ASP A 1 83 ? 5.166 -6.419 -12.619 1.00 88.44 83 ASP A O 1
ATOM 671 N N . PHE A 1 84 ? 3.851 -4.671 -13.137 1.00 81.62 84 PHE A N 1
ATOM 672 C CA . PHE A 1 84 ? 3.882 -4.733 -14.590 1.00 81.62 84 PHE A CA 1
ATOM 673 C C . PHE A 1 84 ? 3.610 -3.323 -15.124 1.00 81.62 84 PHE A C 1
ATOM 675 O O . PHE A 1 84 ? 3.070 -2.456 -14.420 1.00 81.62 84 PHE A O 1
ATOM 682 N N . SER A 1 85 ? 4.052 -3.062 -16.347 1.00 71.25 85 SER A N 1
ATOM 683 C CA . SER A 1 85 ? 3.777 -1.796 -17.021 1.00 71.25 85 SER A CA 1
ATOM 684 C C . SER A 1 85 ? 2.319 -1.734 -17.478 1.00 71.25 85 SER A C 1
ATOM 686 O O . SER A 1 85 ? 1.688 -2.757 -17.733 1.00 71.25 85 SER A O 1
ATOM 688 N N . GLU A 1 86 ? 1.777 -0.523 -17.607 1.00 65.81 86 GLU A N 1
ATOM 689 C CA . GLU A 1 86 ? 0.404 -0.315 -18.090 1.00 65.81 86 GLU A CA 1
ATOM 690 C C . GLU A 1 86 ? 0.180 -0.918 -19.490 1.00 65.81 86 GLU A C 1
ATOM 692 O O . GLU A 1 86 ? -0.915 -1.370 -19.793 1.00 65.81 86 GLU A O 1
ATOM 697 N N . GLU A 1 87 ? 1.228 -0.989 -20.316 1.00 70.25 87 GLU A N 1
ATOM 698 C CA . GLU A 1 87 ? 1.185 -1.518 -21.686 1.00 70.25 87 GLU A CA 1
ATOM 699 C C . GLU A 1 87 ? 1.201 -3.055 -21.760 1.00 70.25 87 GLU A C 1
ATOM 701 O O . GLU A 1 87 ? 0.828 -3.626 -22.786 1.00 70.25 87 GLU A O 1
ATOM 706 N N . GLU A 1 88 ? 1.649 -3.740 -20.702 1.00 70.25 88 GLU A N 1
ATOM 707 C CA . GLU A 1 88 ? 1.760 -5.205 -20.681 1.00 70.25 88 GLU A CA 1
ATOM 708 C C . GLU A 1 88 ? 0.389 -5.902 -20.555 1.00 70.25 88 GLU A C 1
ATOM 710 O O . GLU A 1 88 ? 0.317 -7.109 -20.775 1.00 70.25 88 GLU A O 1
ATOM 715 N N . ASN A 1 89 ? -0.699 -5.160 -20.275 1.00 62.81 89 ASN A N 1
ATOM 716 C CA . ASN A 1 89 ? -2.100 -5.626 -20.226 1.00 62.81 89 ASN A CA 1
ATOM 717 C C . ASN A 1 89 ? -2.319 -6.964 -19.479 1.00 62.81 89 ASN A C 1
ATOM 719 O O . ASN A 1 89 ? -3.264 -7.703 -19.757 1.00 62.81 89 ASN A O 1
ATOM 723 N N . GLU A 1 90 ? -1.470 -7.303 -18.501 1.00 65.12 90 GLU A N 1
ATOM 724 C CA . GLU A 1 90 ? -1.556 -8.595 -17.802 1.00 65.12 90 GLU A CA 1
ATOM 725 C C . GLU A 1 90 ? -2.792 -8.698 -16.887 1.00 65.12 90 GLU A C 1
ATOM 727 O O . GLU A 1 90 ? -3.214 -9.808 -16.567 1.00 65.12 90 GLU A O 1
ATOM 732 N N . CYS A 1 91 ? -3.404 -7.573 -16.483 1.00 65.31 91 CYS A N 1
ATOM 733 C CA . CYS A 1 91 ? -4.666 -7.583 -15.732 1.00 65.31 91 CYS A CA 1
ATOM 734 C C . CYS A 1 91 ? -5.620 -6.424 -16.080 1.00 65.31 91 CYS A C 1
ATOM 736 O O . CYS A 1 91 ? -5.945 -5.601 -15.218 1.00 65.31 91 CYS A O 1
ATOM 738 N N . ASP A 1 92 ? -6.115 -6.379 -17.321 1.00 74.25 92 ASP A N 1
ATOM 739 C CA . ASP A 1 92 ? -7.169 -5.429 -17.726 1.00 74.25 92 ASP A CA 1
ATOM 740 C C . ASP A 1 92 ? -8.393 -5.514 -16.789 1.00 74.25 92 ASP A C 1
ATOM 742 O O . ASP A 1 92 ? -8.877 -4.491 -16.301 1.00 74.25 92 ASP A O 1
ATOM 746 N N . ASP A 1 93 ? -8.793 -6.727 -16.393 1.00 78.00 93 ASP A N 1
ATOM 747 C CA . ASP A 1 93 ? -9.904 -6.950 -15.460 1.00 78.00 93 ASP A CA 1
ATOM 748 C C . ASP A 1 93 ? -9.682 -6.293 -14.081 1.00 78.00 93 ASP A C 1
ATOM 750 O O . ASP A 1 93 ? -10.612 -5.728 -13.501 1.00 78.00 93 ASP A O 1
ATOM 754 N N . CYS A 1 94 ? -8.464 -6.357 -13.521 1.00 78.50 94 CYS A N 1
ATOM 755 C CA . CYS A 1 94 ? -8.153 -5.722 -12.232 1.00 78.50 94 CYS A CA 1
ATOM 756 C C . CYS A 1 94 ? -8.241 -4.196 -12.343 1.00 78.50 94 CYS A C 1
ATOM 758 O O . CYS A 1 94 ? -8.715 -3.520 -11.426 1.00 78.50 94 CYS A O 1
ATOM 760 N N . ASN A 1 95 ? -7.742 -3.663 -13.460 1.00 77.81 95 ASN A N 1
ATOM 761 C CA . ASN A 1 95 ? -7.655 -2.233 -13.711 1.00 77.81 95 ASN A CA 1
ATOM 762 C C . ASN A 1 95 ? -9.043 -1.613 -13.856 1.00 77.81 95 ASN A C 1
ATOM 764 O O . ASN A 1 95 ? -9.313 -0.599 -13.203 1.00 77.81 95 ASN A O 1
ATOM 768 N N . GLU A 1 96 ? -9.908 -2.243 -14.654 1.00 81.50 96 GLU A N 1
ATOM 769 C CA . GLU A 1 96 ? -11.303 -1.837 -14.841 1.00 81.50 96 GLU A CA 1
ATOM 770 C C . GLU A 1 96 ? -12.100 -1.957 -13.538 1.00 81.50 96 GLU A C 1
ATOM 772 O O . GLU A 1 96 ? -12.864 -1.057 -13.189 1.00 81.50 96 GLU A O 1
ATOM 777 N N . MET A 1 97 ? -11.877 -3.028 -12.767 1.00 84.56 97 MET A N 1
ATOM 778 C CA . MET A 1 97 ? -12.554 -3.241 -11.488 1.00 84.56 97 MET A CA 1
ATOM 779 C C . MET A 1 97 ? -12.286 -2.109 -10.486 1.00 84.56 97 MET A C 1
ATOM 781 O O . MET A 1 97 ? -13.205 -1.702 -9.779 1.00 84.56 97 MET A O 1
ATOM 785 N N . ILE A 1 98 ? -11.058 -1.585 -10.389 1.00 83.31 98 ILE A N 1
ATOM 786 C CA . ILE A 1 98 ? -10.765 -0.487 -9.446 1.00 83.31 98 ILE A CA 1
ATOM 787 C C . ILE A 1 98 ? -11.460 0.824 -9.856 1.00 83.31 98 ILE A C 1
ATOM 789 O O . ILE A 1 98 ? -11.729 1.660 -8.994 1.00 83.31 98 ILE A O 1
ATOM 793 N N . ASP A 1 99 ? -11.797 1.008 -11.135 1.00 84.38 99 ASP A N 1
ATOM 794 C CA . ASP A 1 99 ? -12.524 2.200 -11.594 1.00 84.38 99 ASP A CA 1
ATOM 795 C C . ASP A 1 99 ? -14.020 2.171 -11.241 1.00 84.38 99 ASP A C 1
ATOM 797 O O . ASP A 1 99 ? -14.734 3.159 -11.442 1.00 84.38 99 ASP A O 1
ATOM 801 N N . GLU A 1 100 ? -14.514 1.068 -10.671 1.00 84.81 100 GLU A N 1
ATOM 802 C CA . GLU A 1 100 ? -15.872 0.995 -10.148 1.00 84.81 100 GLU A CA 1
ATOM 803 C C . GLU A 1 100 ? -16.099 2.017 -9.012 1.00 84.81 100 GLU A C 1
ATOM 805 O O . GLU A 1 100 ? -15.264 2.222 -8.127 1.00 84.81 100 GLU A O 1
ATOM 810 N N . LEU A 1 101 ? -17.292 2.629 -8.985 1.00 66.75 101 LEU A N 1
ATOM 811 C CA . LEU A 1 101 ? -17.667 3.673 -8.013 1.00 66.75 101 LEU A CA 1
ATOM 812 C C . LEU A 1 101 ? -17.464 3.264 -6.545 1.00 66.75 101 LEU A C 1
ATOM 814 O O . LEU A 1 101 ? -17.257 4.127 -5.695 1.00 66.75 101 LEU A O 1
ATOM 818 N N . GLU A 1 102 ? -17.533 1.967 -6.231 1.00 85.44 102 GLU A N 1
ATOM 819 C CA . GLU A 1 102 ? -17.349 1.461 -4.866 1.00 85.44 102 GLU A CA 1
ATOM 820 C C . GLU A 1 102 ? -15.931 1.692 -4.310 1.00 85.44 102 GLU A C 1
ATOM 822 O O . GLU A 1 102 ? -15.757 1.763 -3.091 1.00 85.44 102 GLU A O 1
ATOM 827 N N . PHE A 1 103 ? -14.937 1.871 -5.184 1.00 88.50 103 PHE A N 1
ATOM 828 C CA . PHE A 1 103 ? -13.531 2.069 -4.822 1.00 88.50 103 PHE A CA 1
ATOM 829 C C . PHE A 1 103 ? -13.048 3.516 -4.986 1.00 88.50 103 PHE A C 1
ATOM 831 O O . PHE A 1 103 ? -11.955 3.867 -4.525 1.00 88.50 103 PHE A O 1
ATOM 838 N N . GLN A 1 104 ? -13.867 4.373 -5.601 1.00 85.56 104 GLN A N 1
ATOM 839 C CA . GLN A 1 104 ? -13.500 5.743 -5.934 1.00 85.56 104 GLN A CA 1
ATOM 840 C C . GLN A 1 104 ? -13.081 6.544 -4.689 1.00 85.56 104 GLN A C 1
ATOM 842 O O . GLN A 1 104 ? -13.818 6.658 -3.710 1.00 85.56 104 GLN A O 1
ATOM 847 N N . GLY A 1 105 ? -11.876 7.123 -4.741 1.00 89.12 105 GLY A N 1
ATOM 848 C CA . GLY A 1 105 ? -11.305 7.931 -3.656 1.00 89.12 105 GLY A CA 1
ATOM 849 C C . GLY A 1 105 ? -10.737 7.134 -2.477 1.00 89.12 105 GLY A C 1
ATOM 850 O O . GLY A 1 105 ? -10.230 7.746 -1.539 1.00 89.12 105 GLY A O 1
ATOM 851 N N . LYS A 1 106 ? -10.796 5.797 -2.524 1.00 93.50 106 LYS A N 1
ATOM 852 C CA . LYS A 1 106 ? -10.268 4.899 -1.485 1.00 93.50 106 LYS A CA 1
ATOM 853 C C . LYS A 1 106 ? -9.144 4.008 -1.998 1.00 93.50 106 LYS A C 1
ATOM 855 O O . LYS A 1 106 ? -8.201 3.736 -1.264 1.00 93.50 106 LYS A O 1
ATOM 860 N N . VAL A 1 107 ? -9.225 3.564 -3.249 1.00 96.25 107 VAL A N 1
ATOM 861 C CA . VAL A 1 107 ? -8.206 2.711 -3.872 1.00 96.25 107 VAL A CA 1
ATOM 862 C C . VAL A 1 107 ? -7.408 3.524 -4.889 1.00 96.25 107 VAL A C 1
ATOM 864 O O . VAL A 1 107 ? -7.982 4.220 -5.725 1.00 96.25 107 VAL A O 1
ATOM 867 N N . PHE A 1 108 ? -6.080 3.446 -4.816 1.00 95.06 108 PHE A N 1
ATOM 868 C CA . PHE A 1 108 ? -5.157 4.194 -5.668 1.00 95.06 108 PHE A CA 1
ATOM 869 C C . PHE A 1 108 ? -4.334 3.229 -6.517 1.00 95.06 108 PHE A C 1
ATOM 871 O O . PHE A 1 108 ? -3.504 2.495 -5.979 1.00 95.06 108 PHE A O 1
ATOM 878 N N . LYS A 1 109 ? -4.553 3.255 -7.836 1.00 92.94 109 LYS A N 1
ATOM 879 C CA . LYS A 1 109 ? -3.777 2.485 -8.818 1.00 92.94 109 LYS A CA 1
ATOM 880 C C . LYS A 1 109 ? -2.442 3.150 -9.103 1.00 92.94 109 LYS A C 1
ATOM 882 O O . LYS A 1 109 ? -2.389 4.362 -9.319 1.00 92.94 109 LYS A O 1
ATOM 887 N N . ILE A 1 110 ? -1.375 2.362 -9.113 1.00 94.25 110 ILE A N 1
ATOM 888 C CA . ILE A 1 110 ? -0.017 2.841 -9.351 1.00 94.25 110 ILE A CA 1
ATOM 889 C C . ILE A 1 110 ? 0.690 1.823 -10.243 1.00 94.25 110 ILE A C 1
ATOM 891 O O . ILE A 1 110 ? 0.942 0.699 -9.820 1.00 94.25 110 ILE A O 1
ATOM 895 N N . PHE A 1 111 ? 0.997 2.208 -11.478 1.00 92.31 111 PHE A N 1
ATOM 896 C CA . PHE A 1 111 ? 1.668 1.334 -12.440 1.00 92.31 111 PHE A CA 1
ATOM 897 C C . PHE A 1 111 ? 3.182 1.496 -12.389 1.00 92.31 111 PHE A C 1
ATOM 899 O O . PHE A 1 111 ? 3.699 2.587 -12.130 1.00 92.31 111 PHE A O 1
ATOM 906 N N . SER A 1 112 ? 3.894 0.408 -12.681 1.00 90.31 112 SER A N 1
ATOM 907 C CA . SER A 1 112 ? 5.345 0.432 -12.829 1.00 90.31 112 SER A CA 1
ATOM 908 C C . SER A 1 112 ? 5.731 1.158 -14.119 1.00 90.31 112 SER A C 1
ATOM 910 O O . SER A 1 112 ? 5.729 0.584 -15.206 1.00 90.31 112 SER A O 1
ATOM 912 N N . ASN A 1 113 ? 6.034 2.452 -14.007 1.00 91.12 113 ASN A N 1
ATOM 913 C CA . ASN A 1 113 ? 6.442 3.304 -15.123 1.00 91.12 113 ASN A CA 1
ATOM 914 C C . ASN A 1 113 ? 7.572 4.275 -14.717 1.00 91.12 113 ASN A C 1
ATOM 916 O O . ASN A 1 113 ? 8.007 4.325 -13.561 1.00 91.12 113 ASN A O 1
ATOM 920 N N . ASP A 1 114 ? 8.081 5.049 -15.676 1.00 93.19 114 ASP A N 1
ATOM 921 C CA . ASP A 1 114 ? 9.172 6.001 -15.427 1.00 93.19 114 ASP A CA 1
ATOM 922 C C . ASP A 1 114 ? 8.770 7.147 -14.482 1.00 93.19 114 ASP A C 1
ATOM 924 O O . ASP A 1 114 ? 9.617 7.686 -13.762 1.00 93.19 114 ASP A O 1
ATOM 928 N N . GLU A 1 115 ? 7.484 7.506 -14.440 1.00 94.81 115 GLU A N 1
ATOM 929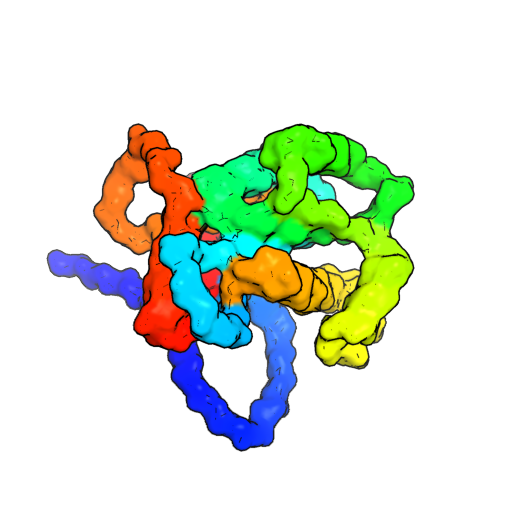 C CA . GLU A 1 115 ? 6.969 8.521 -13.519 1.00 94.81 115 GLU A CA 1
ATOM 930 C C . GLU A 1 115 ? 7.035 8.033 -12.071 1.00 94.81 115 GLU A C 1
ATOM 932 O O . GLU A 1 115 ? 7.570 8.745 -11.216 1.00 94.81 115 GLU A O 1
ATOM 937 N N . LEU A 1 116 ? 6.609 6.790 -11.818 1.00 95.25 116 LEU A N 1
ATOM 938 C CA . LEU A 1 116 ? 6.744 6.134 -10.520 1.00 95.25 116 LEU A CA 1
ATOM 939 C C . LEU A 1 116 ? 8.210 6.112 -10.079 1.00 95.25 116 LEU A C 1
ATOM 941 O O . LEU A 1 116 ? 8.523 6.509 -8.958 1.00 95.25 116 LEU A O 1
ATOM 945 N N . ARG A 1 117 ? 9.128 5.712 -10.965 1.00 95.38 117 ARG A N 1
ATOM 946 C CA . ARG A 1 117 ? 10.570 5.669 -10.656 1.00 95.38 117 ARG A CA 1
ATOM 947 C C . ARG A 1 117 ? 11.119 7.045 -10.292 1.00 95.38 117 ARG A C 1
ATOM 949 O O . ARG A 1 117 ? 11.931 7.179 -9.377 1.00 95.38 117 ARG A O 1
ATOM 956 N N . LYS A 1 118 ? 10.683 8.087 -11.002 1.00 97.38 118 LYS A N 1
ATOM 957 C CA . LYS A 1 118 ? 11.085 9.468 -10.722 1.00 97.38 118 LYS A CA 1
ATOM 958 C C . LYS A 1 118 ? 10.570 9.937 -9.363 1.00 97.38 118 LYS A C 1
ATOM 960 O O . LYS A 1 118 ? 11.319 10.596 -8.643 1.00 97.38 118 LYS A O 1
ATOM 965 N N . GLU A 1 119 ? 9.334 9.601 -9.013 1.00 97.75 119 GLU A N 1
ATOM 966 C CA . GLU A 1 119 ? 8.755 9.925 -7.709 1.00 97.75 119 GLU A CA 1
ATOM 967 C C . GLU A 1 119 ? 9.452 9.156 -6.582 1.00 97.75 119 GLU A C 1
ATOM 969 O O . GLU A 1 119 ? 9.901 9.770 -5.616 1.00 97.75 119 GLU A O 1
ATOM 974 N N . GLN A 1 120 ? 9.665 7.846 -6.740 1.00 97.81 120 GLN A N 1
ATOM 975 C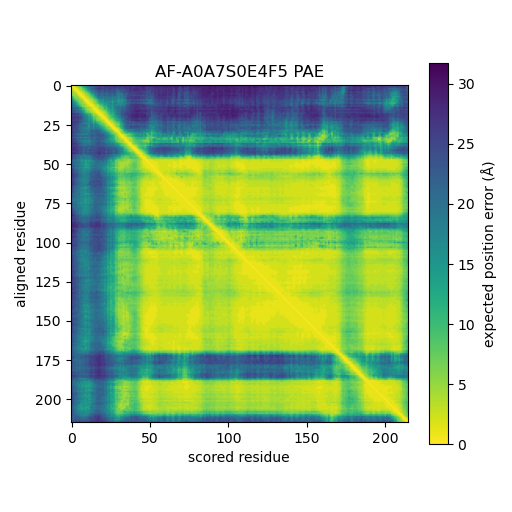 CA . GLN A 1 120 ? 10.422 7.028 -5.786 1.00 97.81 120 GLN A CA 1
ATOM 976 C C . GLN A 1 120 ? 11.822 7.599 -5.550 1.00 97.81 120 GLN A C 1
ATOM 978 O O . GLN A 1 120 ? 12.239 7.751 -4.406 1.00 97.81 120 GLN A O 1
ATOM 983 N N . LYS A 1 121 ? 12.523 8.024 -6.606 1.00 98.00 121 LYS A N 1
ATOM 984 C CA . LYS A 1 121 ? 13.823 8.697 -6.478 1.00 98.00 121 LYS A CA 1
ATOM 985 C C . LYS A 1 121 ? 13.769 9.986 -5.653 1.00 98.00 121 LYS A C 1
ATOM 987 O O . LYS A 1 121 ? 14.748 10.342 -5.003 1.00 98.00 121 LYS A O 1
ATOM 992 N N . GLN A 1 122 ? 12.663 10.722 -5.718 1.00 98.12 122 GLN A N 1
ATOM 993 C CA . GLN A 1 122 ? 12.496 11.993 -5.010 1.00 98.12 122 GLN A CA 1
ATOM 994 C C . GLN A 1 122 ? 12.012 11.814 -3.568 1.00 98.12 122 GLN A C 1
ATOM 996 O O . GLN A 1 122 ? 12.294 12.665 -2.724 1.00 98.12 122 GLN A O 1
ATOM 1001 N N . THR A 1 123 ? 11.270 10.743 -3.289 1.00 97.25 123 THR A N 1
ATOM 1002 C CA . THR A 1 123 ? 10.569 10.545 -2.015 1.00 97.25 123 THR A CA 1
ATOM 1003 C C . THR A 1 123 ? 11.210 9.475 -1.133 1.00 97.25 123 THR A C 1
ATOM 1005 O O . THR A 1 123 ? 11.300 9.674 0.079 1.00 97.25 123 THR A O 1
ATOM 1008 N N . CYS A 1 124 ? 11.673 8.365 -1.710 1.00 97.38 124 CYS A N 1
ATOM 1009 C CA . CYS A 1 124 ? 12.147 7.200 -0.967 1.00 97.38 124 CYS A CA 1
ATOM 1010 C C . CYS A 1 124 ? 13.607 7.375 -0.532 1.00 97.38 124 CYS A C 1
ATOM 1012 O O . CYS A 1 124 ? 14.525 7.457 -1.351 1.00 97.38 124 CYS A O 1
ATOM 1014 N N . LYS A 1 125 ? 13.851 7.376 0.778 1.00 96.75 125 LYS A N 1
ATOM 1015 C CA . LYS A 1 125 ? 15.189 7.440 1.379 1.00 96.75 125 LYS A CA 1
ATOM 1016 C C . LYS A 1 125 ? 16.007 6.191 1.065 1.00 96.75 125 LYS A C 1
ATOM 1018 O O . LYS A 1 125 ? 17.236 6.281 1.025 1.00 96.75 125 LYS A O 1
ATOM 1023 N N . SER A 1 126 ? 15.359 5.044 0.853 1.00 96.12 126 SER A N 1
ATOM 1024 C CA . SER A 1 126 ? 16.036 3.803 0.468 1.00 96.12 126 SER A CA 1
ATOM 1025 C C . SER A 1 126 ? 16.450 3.764 -1.011 1.00 96.12 126 SER A C 1
ATOM 1027 O O . SER A 1 126 ? 17.210 2.871 -1.383 1.00 96.12 126 SER A O 1
ATOM 1029 N N . TRP A 1 127 ? 16.056 4.741 -1.845 1.00 97.50 127 TRP A N 1
ATOM 1030 C CA . TRP A 1 127 ? 16.331 4.743 -3.292 1.00 97.50 127 TRP A CA 1
ATOM 1031 C C . TRP A 1 127 ? 17.799 4.482 -3.644 1.00 97.50 127 TRP A C 1
ATOM 1033 O O . TRP A 1 127 ? 18.100 3.537 -4.366 1.00 97.50 127 TRP A O 1
ATOM 1043 N N . GLU A 1 128 ? 18.727 5.272 -3.096 1.00 98.06 128 GLU A N 1
ATOM 1044 C CA . GLU A 1 128 ? 20.161 5.166 -3.421 1.00 98.06 128 GLU A CA 1
ATOM 1045 C C . GLU A 1 128 ? 20.756 3.791 -3.073 1.00 98.06 128 GLU A C 1
ATOM 1047 O O . GLU A 1 128 ? 21.759 3.386 -3.654 1.00 98.06 128 GLU A O 1
ATOM 1052 N N . LYS A 1 129 ? 20.141 3.056 -2.137 1.00 97.12 129 LYS A N 1
ATOM 1053 C CA . LYS A 1 129 ? 20.576 1.706 -1.754 1.00 97.12 129 LYS A CA 1
ATOM 1054 C C . LYS A 1 129 ? 19.974 0.621 -2.645 1.00 97.12 129 LYS A C 1
ATOM 1056 O O . LYS A 1 129 ? 20.627 -0.390 -2.868 1.00 97.12 129 LYS A O 1
ATOM 1061 N N . LEU A 1 130 ? 18.743 0.822 -3.113 1.00 95.88 130 LEU A N 1
ATOM 1062 C CA . LEU A 1 130 ? 17.945 -0.196 -3.803 1.00 95.88 130 LEU A CA 1
ATOM 1063 C C . LEU A 1 130 ? 17.957 -0.055 -5.329 1.00 95.88 130 LEU A C 1
ATOM 1065 O O . LEU A 1 130 ? 17.656 -1.018 -6.027 1.00 95.88 130 LEU A O 1
ATOM 1069 N N . VAL A 1 131 ? 18.343 1.108 -5.869 1.00 96.19 131 VAL A N 1
ATOM 1070 C CA . VAL A 1 131 ? 18.323 1.384 -7.318 1.00 96.19 131 VAL A CA 1
ATOM 1071 C C . VAL A 1 131 ? 19.153 0.388 -8.143 1.00 96.19 131 VAL A C 1
ATOM 1073 O O . VAL A 1 131 ? 18.843 0.139 -9.305 1.00 96.19 131 VAL A O 1
ATOM 1076 N N . GLY A 1 132 ? 20.194 -0.206 -7.550 1.00 94.81 132 GLY A N 1
ATOM 1077 C CA . GLY A 1 132 ? 21.031 -1.220 -8.199 1.00 94.81 132 GLY A CA 1
ATOM 1078 C C . GLY A 1 132 ? 20.405 -2.616 -8.291 1.00 94.81 132 GLY A C 1
ATOM 1079 O O . GLY A 1 132 ? 20.946 -3.445 -9.013 1.00 94.81 132 GLY A O 1
ATOM 1080 N N . CYS A 1 133 ? 19.296 -2.857 -7.588 1.00 95.50 133 CYS A N 1
ATOM 1081 C CA . CYS A 1 133 ? 18.627 -4.156 -7.455 1.00 95.50 133 CYS A CA 1
ATOM 1082 C C . CYS A 1 133 ? 17.139 -4.068 -7.840 1.00 95.50 133 CYS A C 1
ATOM 1084 O O . CYS A 1 133 ? 16.326 -4.839 -7.346 1.00 95.50 133 CYS A O 1
ATOM 1086 N N . LEU A 1 134 ? 16.732 -3.096 -8.670 1.00 92.31 134 LEU A N 1
ATOM 1087 C CA . LEU A 1 134 ? 15.315 -2.907 -9.032 1.00 92.31 134 LEU A CA 1
ATOM 1088 C C . LEU A 1 134 ? 14.721 -4.070 -9.840 1.00 92.31 134 LEU A C 1
ATOM 1090 O O . LEU A 1 134 ? 13.505 -4.144 -10.006 1.00 92.31 134 LEU A O 1
ATOM 1094 N N . ASP A 1 135 ? 15.548 -4.974 -10.351 1.00 90.44 135 ASP A N 1
ATOM 1095 C CA . ASP A 1 135 ? 15.140 -6.248 -10.938 1.00 90.44 135 ASP A CA 1
ATOM 1096 C C . ASP A 1 135 ? 14.665 -7.264 -9.884 1.00 90.44 135 ASP A C 1
ATOM 1098 O O . ASP A 1 135 ? 13.850 -8.139 -10.192 1.00 90.44 135 ASP A O 1
ATOM 1102 N N . GLU A 1 136 ? 15.038 -7.086 -8.618 1.00 92.12 136 GLU A N 1
ATOM 1103 C CA . GLU A 1 136 ? 14.572 -7.901 -7.500 1.00 92.12 136 GLU A CA 1
ATOM 1104 C C . GLU A 1 136 ? 13.199 -7.427 -6.989 1.00 92.12 136 GLU A C 1
ATOM 1106 O O . GLU A 1 136 ? 12.999 -6.255 -6.659 1.00 92.12 136 GLU A O 1
ATOM 1111 N N . VAL A 1 137 ? 12.240 -8.357 -6.880 1.00 90.56 137 VAL A N 1
ATOM 1112 C CA . VAL A 1 137 ? 10.900 -8.097 -6.309 1.00 90.56 137 VAL A CA 1
ATOM 1113 C C . VAL A 1 137 ? 10.987 -7.446 -4.913 1.00 90.56 137 VAL A C 1
ATOM 1115 O O . VAL A 1 137 ? 10.342 -6.412 -4.723 1.00 90.56 137 VAL A O 1
ATOM 1118 N N . PRO A 1 138 ? 11.821 -7.947 -3.973 1.00 91.62 138 PRO A N 1
ATOM 1119 C CA . PRO A 1 138 ? 12.049 -7.319 -2.668 1.00 91.62 138 PRO A CA 1
ATOM 1120 C C . PRO A 1 138 ? 12.346 -5.816 -2.716 1.00 91.62 138 PRO A C 1
ATOM 1122 O O . PRO A 1 138 ? 11.727 -5.031 -1.998 1.00 91.62 138 PRO A O 1
ATOM 1125 N N . ALA A 1 139 ? 13.268 -5.403 -3.589 1.00 93.25 139 ALA A N 1
ATOM 1126 C CA . ALA A 1 139 ? 13.687 -4.010 -3.692 1.00 93.25 139 ALA A CA 1
ATOM 1127 C C . ALA A 1 139 ? 12.548 -3.115 -4.197 1.00 93.25 139 ALA A C 1
ATOM 1129 O O . ALA A 1 139 ? 12.354 -2.005 -3.695 1.00 93.25 139 ALA A O 1
ATOM 1130 N N . ARG A 1 140 ? 11.759 -3.604 -5.164 1.00 93.94 140 ARG A N 1
ATOM 1131 C CA . ARG A 1 140 ? 10.585 -2.880 -5.671 1.00 93.94 140 ARG A CA 1
ATOM 1132 C C . ARG A 1 140 ? 9.495 -2.758 -4.612 1.00 93.94 140 ARG A C 1
ATOM 1134 O O . ARG A 1 140 ? 8.973 -1.663 -4.418 1.00 93.94 140 ARG A O 1
ATOM 1141 N N . GLN A 1 141 ? 9.190 -3.840 -3.897 1.00 93.38 141 GLN A N 1
ATOM 1142 C CA . GLN A 1 141 ? 8.197 -3.835 -2.819 1.00 93.38 141 GLN A CA 1
ATOM 1143 C C . GLN A 1 141 ? 8.585 -2.879 -1.682 1.00 93.38 141 GLN A C 1
ATOM 1145 O O . GLN A 1 141 ? 7.732 -2.132 -1.203 1.00 93.38 141 GLN A O 1
ATOM 1150 N N . GLU A 1 142 ? 9.864 -2.825 -1.293 1.00 94.69 142 GLU A N 1
ATOM 1151 C CA . GLU A 1 142 ? 10.337 -1.880 -0.272 1.00 94.69 142 GLU A CA 1
ATOM 1152 C C . GLU A 1 142 ? 10.152 -0.418 -0.716 1.00 94.69 142 GLU A C 1
ATOM 1154 O O . GLU A 1 142 ? 9.621 0.399 0.040 1.00 94.69 142 GLU A O 1
ATOM 1159 N N . LEU A 1 143 ? 10.509 -0.083 -1.963 1.00 96.62 143 LEU A N 1
ATOM 1160 C CA . LEU A 1 143 ? 10.303 1.269 -2.499 1.00 96.62 143 LEU A CA 1
ATOM 1161 C C . LEU A 1 143 ? 8.819 1.628 -2.639 1.00 96.62 143 LEU A C 1
ATOM 1163 O O . LEU A 1 143 ? 8.439 2.765 -2.350 1.00 96.62 143 LEU A O 1
ATOM 1167 N N . ASN A 1 144 ? 7.978 0.676 -3.048 1.00 96.62 144 ASN A N 1
ATOM 1168 C CA . ASN A 1 144 ? 6.527 0.847 -3.108 1.00 96.62 144 ASN A CA 1
ATOM 1169 C C . ASN A 1 144 ? 5.955 1.139 -1.715 1.00 96.62 144 ASN A C 1
ATOM 1171 O O . ASN A 1 144 ? 5.207 2.104 -1.549 1.00 96.62 144 ASN A O 1
ATOM 1175 N N . ALA A 1 145 ? 6.350 0.365 -0.700 1.00 95.69 145 ALA A N 1
ATOM 1176 C CA . ALA A 1 145 ? 5.913 0.556 0.679 1.00 95.69 145 ALA A CA 1
ATOM 1177 C C . ALA A 1 145 ? 6.370 1.905 1.260 1.00 95.69 145 ALA A C 1
ATOM 1179 O O . ALA A 1 145 ? 5.587 2.587 1.931 1.00 95.69 145 ALA A O 1
ATOM 1180 N N . GLU A 1 146 ? 7.603 2.334 0.973 1.00 96.25 146 GLU A N 1
ATOM 1181 C CA . GLU A 1 146 ? 8.108 3.642 1.402 1.00 96.25 146 GLU A CA 1
ATOM 1182 C C . GLU A 1 146 ? 7.361 4.800 0.715 1.00 96.25 146 GLU A C 1
ATOM 1184 O O . GLU A 1 146 ? 6.979 5.777 1.369 1.00 96.25 146 GLU A O 1
ATOM 1189 N N . LEU A 1 147 ? 7.073 4.686 -0.585 1.00 97.50 147 LEU A N 1
ATOM 1190 C CA . LEU A 1 147 ? 6.294 5.700 -1.294 1.00 97.50 147 LEU A CA 1
ATOM 1191 C C . LEU A 1 147 ? 4.845 5.757 -0.790 1.00 97.50 147 LEU A C 1
ATOM 1193 O O . LEU A 1 147 ? 4.311 6.839 -0.528 1.00 97.50 147 LEU A O 1
ATOM 1197 N N . ALA A 1 148 ? 4.210 4.598 -0.616 1.00 97.19 148 ALA A N 1
ATOM 1198 C CA . ALA A 1 148 ? 2.855 4.498 -0.085 1.00 97.19 148 ALA A CA 1
ATOM 1199 C C . ALA A 1 148 ? 2.757 5.083 1.321 1.00 97.19 148 ALA A C 1
ATOM 1201 O O . ALA A 1 148 ? 1.796 5.778 1.629 1.00 97.19 148 ALA A O 1
ATOM 1202 N N . THR A 1 149 ? 3.779 4.867 2.149 1.00 95.62 149 THR A N 1
ATOM 1203 C CA . THR A 1 149 ? 3.915 5.487 3.469 1.00 95.62 149 THR A CA 1
ATOM 1204 C C . THR A 1 149 ? 3.830 7.011 3.371 1.00 95.62 149 THR A C 1
ATOM 1206 O O . THR A 1 149 ? 3.008 7.628 4.053 1.00 95.62 149 THR A O 1
ATOM 1209 N N . ALA A 1 150 ? 4.612 7.631 2.481 1.00 95.62 150 ALA A N 1
ATOM 1210 C CA . ALA A 1 150 ? 4.579 9.080 2.290 1.00 95.62 150 ALA A CA 1
ATOM 1211 C C . ALA A 1 150 ? 3.203 9.580 1.808 1.00 95.62 150 ALA A C 1
ATOM 1213 O O . ALA A 1 150 ? 2.692 10.580 2.321 1.00 95.62 150 ALA A O 1
ATOM 1214 N N . ARG A 1 151 ? 2.569 8.872 0.865 1.00 96.19 151 ARG A N 1
ATOM 1215 C CA . ARG A 1 151 ? 1.236 9.221 0.344 1.00 96.19 151 ARG A CA 1
ATOM 1216 C C . ARG A 1 151 ? 0.130 9.034 1.386 1.00 96.19 151 ARG A C 1
ATOM 1218 O O . ARG A 1 151 ? -0.737 9.894 1.520 1.00 96.19 151 ARG A O 1
ATOM 1225 N N . ALA A 1 152 ? 0.184 7.960 2.168 1.00 95.56 152 ALA A N 1
ATOM 1226 C CA . ALA A 1 152 ? -0.752 7.683 3.252 1.00 95.56 152 ALA A CA 1
ATOM 1227 C C . ALA A 1 152 ? -0.705 8.790 4.314 1.00 95.56 152 ALA A C 1
ATOM 1229 O O . ALA A 1 152 ? -1.752 9.292 4.723 1.00 95.56 152 ALA A O 1
ATOM 1230 N N . MET A 1 153 ? 0.497 9.239 4.694 1.00 93.56 153 MET A N 1
ATOM 1231 C CA . MET A 1 153 ? 0.670 10.386 5.591 1.00 93.56 153 MET A CA 1
ATOM 1232 C C . MET A 1 153 ? 0.022 11.659 5.036 1.00 93.56 153 MET A C 1
ATOM 1234 O O . MET A 1 153 ? -0.696 12.347 5.760 1.00 93.56 153 MET A O 1
ATOM 1238 N N . GLN A 1 154 ? 0.238 11.969 3.753 1.00 94.12 154 GLN A N 1
ATOM 1239 C CA . GLN A 1 154 ? -0.371 13.136 3.099 1.00 94.12 154 GLN A CA 1
ATOM 1240 C C . GLN A 1 154 ? -1.903 13.042 3.045 1.00 94.12 154 GLN A C 1
ATOM 1242 O O . GLN A 1 154 ? -2.585 14.054 3.192 1.00 94.12 154 GLN A O 1
ATOM 1247 N N . ALA A 1 155 ? -2.445 11.830 2.897 1.00 92.44 155 ALA A N 1
ATOM 1248 C CA . ALA A 1 155 ? -3.881 11.552 2.949 1.00 92.44 155 ALA A CA 1
ATOM 1249 C C . ALA A 1 155 ? -4.464 11.571 4.381 1.00 92.44 155 ALA A C 1
ATOM 1251 O O . ALA A 1 155 ? -5.670 11.399 4.574 1.00 92.44 155 ALA A O 1
ATOM 1252 N N . GLY A 1 156 ? -3.626 11.788 5.401 1.00 93.31 156 GLY A N 1
ATOM 1253 C CA . GLY A 1 156 ? -4.031 11.830 6.803 1.00 93.31 156 GLY A CA 1
ATOM 1254 C C . GLY A 1 156 ? -4.221 10.454 7.442 1.00 93.31 156 GLY A C 1
ATOM 1255 O O . GLY A 1 156 ? -4.818 10.368 8.516 1.00 93.31 156 GLY A O 1
ATOM 1256 N N . ALA A 1 157 ? -3.730 9.383 6.811 1.00 94.19 157 ALA A N 1
ATOM 1257 C CA . ALA A 1 157 ? -3.600 8.097 7.480 1.00 94.19 157 ALA A CA 1
ATOM 1258 C C . ALA A 1 157 ? -2.584 8.212 8.620 1.00 94.19 157 ALA A C 1
ATOM 1260 O O . ALA A 1 157 ? -1.602 8.950 8.534 1.00 94.19 157 ALA A O 1
ATOM 1261 N N . ARG A 1 158 ? -2.824 7.466 9.693 1.00 92.81 158 ARG A N 1
ATOM 1262 C CA . ARG A 1 158 ? -1.946 7.379 10.862 1.00 92.81 158 ARG A CA 1
ATOM 1263 C C . ARG A 1 158 ? -1.154 6.075 10.896 1.00 92.81 158 ARG A C 1
ATOM 1265 O O . ARG A 1 158 ? -0.054 6.051 11.441 1.00 92.81 158 ARG A O 1
ATOM 1272 N N . TRP A 1 159 ? -1.712 5.033 10.291 1.00 94.69 159 TRP A N 1
ATOM 1273 C CA . TRP A 1 159 ? -1.106 3.716 10.163 1.00 94.69 159 TRP A CA 1
ATOM 1274 C C . TRP A 1 159 ? -1.152 3.259 8.713 1.00 94.69 159 TRP A C 1
ATOM 1276 O O . TRP A 1 159 ? -2.113 3.550 7.996 1.00 94.69 159 TRP A O 1
ATOM 1286 N N . ILE A 1 160 ? -0.131 2.518 8.301 1.00 95.69 160 ILE A N 1
ATOM 1287 C CA . ILE A 1 160 ? -0.113 1.796 7.031 1.00 95.69 160 ILE A CA 1
ATOM 1288 C C . ILE A 1 160 ? 0.261 0.336 7.271 1.00 95.69 160 ILE A C 1
ATOM 1290 O O . ILE A 1 160 ? 1.091 0.050 8.132 1.00 95.69 160 ILE A O 1
ATOM 1294 N N . LEU A 1 161 ? -0.363 -0.556 6.510 1.00 94.94 161 LEU A N 1
ATOM 1295 C CA . LEU A 1 161 ? -0.141 -1.995 6.492 1.00 94.94 161 LEU A CA 1
ATOM 1296 C C . LEU A 1 161 ? 0.471 -2.414 5.158 1.00 94.94 161 LEU A C 1
ATOM 1298 O O . LEU A 1 161 ? -0.135 -2.137 4.127 1.00 94.94 161 LEU A O 1
ATOM 1302 N N . HIS A 1 162 ? 1.598 -3.124 5.161 1.00 94.81 162 HIS A N 1
ATOM 1303 C CA . HIS A 1 162 ? 2.085 -3.813 3.962 1.00 94.81 162 HIS A CA 1
ATOM 1304 C C . HIS A 1 162 ? 1.589 -5.263 3.923 1.00 94.81 162 HIS A C 1
ATOM 1306 O O . HIS A 1 162 ? 1.914 -6.044 4.821 1.00 94.81 162 HIS A O 1
ATOM 1312 N N . LEU A 1 163 ? 0.781 -5.591 2.914 1.00 93.81 163 LEU A N 1
ATOM 1313 C CA . LEU A 1 163 ? 0.059 -6.859 2.804 1.00 93.81 163 LEU A CA 1
ATOM 1314 C C . LEU A 1 163 ? 0.060 -7.346 1.353 1.00 93.81 163 LEU A C 1
ATOM 1316 O O . LEU A 1 163 ? -0.201 -6.545 0.448 1.00 93.81 163 LEU A O 1
ATOM 1320 N N . ASP A 1 164 ? 0.299 -8.636 1.131 1.00 91.75 164 ASP A N 1
ATOM 1321 C CA . ASP A 1 164 ? 0.178 -9.205 -0.211 1.00 91.75 164 ASP A CA 1
ATOM 1322 C C . ASP A 1 164 ? -1.300 -9.325 -0.614 1.00 91.75 164 ASP A C 1
ATOM 1324 O O . ASP A 1 164 ? -2.212 -9.303 0.213 1.00 91.75 164 ASP A O 1
ATOM 1328 N N . SER A 1 165 ? -1.565 -9.344 -1.917 1.00 91.19 165 SER A N 1
ATOM 1329 C CA . SER A 1 165 ? -2.930 -9.210 -2.455 1.00 91.19 165 SER A CA 1
ATOM 1330 C C . SER A 1 165 ? -3.777 -10.482 -2.346 1.00 91.19 165 SER A C 1
ATOM 1332 O O . SER A 1 165 ? -5.000 -10.414 -2.475 1.00 91.19 165 SER A O 1
ATOM 1334 N N . ASP A 1 166 ? -3.143 -11.614 -2.063 1.00 89.88 166 ASP A N 1
ATOM 1335 C CA . ASP A 1 166 ? -3.743 -12.903 -1.712 1.00 89.88 166 ASP A CA 1
ATOM 1336 C C . ASP A 1 166 ? -3.923 -13.081 -0.191 1.00 89.88 166 ASP A C 1
ATOM 1338 O O . ASP A 1 166 ? -4.497 -14.068 0.273 1.00 89.88 166 ASP A O 1
ATOM 1342 N N . GLU A 1 167 ? -3.491 -12.105 0.610 1.00 90.31 167 GLU A N 1
ATOM 1343 C CA . GLU A 1 167 ? -3.546 -12.161 2.062 1.00 90.31 167 GLU A CA 1
ATOM 1344 C C . GLU A 1 167 ? -4.697 -11.313 2.620 1.00 90.31 167 GLU A C 1
ATOM 1346 O O . GLU A 1 167 ? -4.955 -10.186 2.199 1.00 90.31 167 GLU A O 1
ATOM 1351 N N . LEU A 1 168 ? -5.378 -11.821 3.651 1.00 90.44 168 LEU A N 1
ATOM 1352 C CA . LEU A 1 168 ? -6.376 -11.056 4.400 1.00 90.44 168 LEU A CA 1
ATOM 1353 C C . LEU A 1 168 ? -5.845 -10.701 5.787 1.00 90.44 168 LEU A C 1
ATOM 1355 O O . LEU A 1 168 ? -5.250 -11.531 6.478 1.00 90.44 168 LEU A O 1
ATOM 1359 N N . TRP A 1 169 ? -6.096 -9.468 6.227 1.00 90.00 169 TRP A N 1
ATOM 1360 C CA . TRP A 1 169 ? -5.896 -9.093 7.621 1.00 90.00 169 TRP A CA 1
ATOM 1361 C C . TRP A 1 169 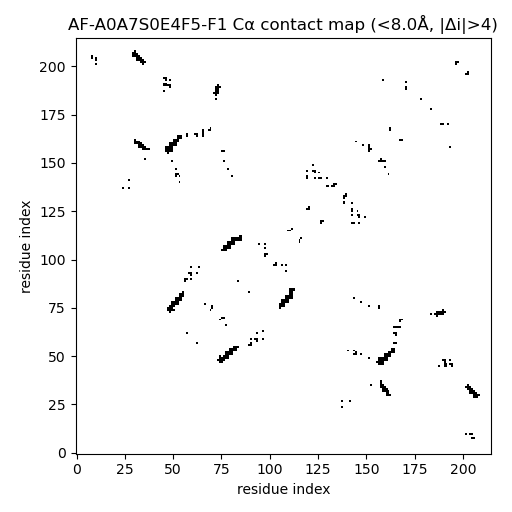? -7.140 -9.421 8.449 1.00 90.00 169 TRP A C 1
ATOM 1363 O O . TRP A 1 169 ? -8.252 -8.987 8.132 1.00 90.00 169 TRP A O 1
ATOM 1373 N N . PHE A 1 170 ? -6.937 -10.174 9.530 1.00 83.19 170 PHE A N 1
ATOM 1374 C CA . PHE A 1 170 ? -7.992 -10.603 10.440 1.00 83.19 170 PHE A CA 1
ATOM 1375 C C . PHE A 1 170 ? -7.624 -10.211 11.883 1.00 83.19 170 PHE A C 1
ATOM 1377 O O . PHE A 1 170 ? -6.686 -10.778 12.443 1.00 83.19 170 PHE A O 1
ATOM 1384 N N . PRO A 1 171 ? -8.337 -9.263 12.519 1.00 69.69 171 PRO A N 1
ATOM 1385 C CA . PRO A 1 171 ? -7.973 -8.762 13.850 1.00 69.69 171 PRO A CA 1
ATOM 1386 C C . PRO A 1 171 ? -8.243 -9.733 15.007 1.00 69.69 171 PRO A C 1
ATOM 1388 O O . PRO A 1 171 ? -7.979 -9.400 16.161 1.00 69.69 171 PRO A O 1
ATOM 1391 N N . PHE A 1 172 ? -8.797 -10.918 14.750 1.00 68.06 172 PHE A N 1
ATOM 1392 C CA . PHE A 1 172 ? -9.338 -11.776 15.802 1.00 68.06 172 PHE A CA 1
ATOM 1393 C C . PHE A 1 172 ? -8.409 -12.947 16.115 1.00 68.06 172 PHE A C 1
ATOM 1395 O O . PHE A 1 172 ? -8.672 -14.093 15.758 1.00 68.06 172 PHE A O 1
ATOM 1402 N N . ALA A 1 173 ? -7.329 -12.662 16.835 1.00 50.22 173 ALA A N 1
ATOM 1403 C CA . ALA A 1 173 ? -6.577 -13.690 17.537 1.00 50.22 173 ALA A CA 1
ATOM 1404 C C . ALA A 1 173 ? -7.073 -13.764 18.993 1.00 50.22 173 ALA A C 1
ATOM 1406 O O . ALA A 1 173 ? -6.869 -12.849 19.786 1.00 50.22 173 ALA A O 1
ATOM 1407 N N . SER A 1 174 ? -7.698 -14.893 19.334 1.00 44.59 174 SER A N 1
ATOM 1408 C CA . SER A 1 174 ? -8.122 -15.338 20.673 1.00 44.59 174 SER A CA 1
ATOM 1409 C C . SER A 1 174 ? -9.530 -14.929 21.159 1.00 44.59 174 SER A C 1
ATOM 1411 O O . SER A 1 174 ? -9.781 -13.855 21.691 1.00 44.59 174 SER A O 1
ATOM 1413 N N . GLY A 1 175 ? -10.464 -15.884 21.064 1.00 48.56 175 GLY A N 1
ATOM 1414 C CA . GLY A 1 175 ? -11.504 -16.061 22.084 1.00 48.56 175 GLY A CA 1
ATOM 1415 C C . GLY A 1 175 ? -12.921 -15.571 21.786 1.00 48.56 175 GLY A C 1
ATOM 1416 O O . GLY A 1 175 ? -13.802 -15.889 22.581 1.00 48.56 175 GLY A O 1
ATOM 1417 N N . VAL A 1 176 ? -13.188 -14.862 20.683 1.00 49.84 176 VAL A N 1
ATOM 1418 C CA . VAL A 1 176 ? -14.565 -14.468 20.319 1.00 49.84 176 VAL A CA 1
ATOM 1419 C C . VAL A 1 176 ? -15.154 -15.517 19.363 1.00 49.84 176 VAL A C 1
ATOM 1421 O O . VAL A 1 176 ? -14.779 -15.523 18.192 1.00 49.84 176 VAL A O 1
ATOM 1424 N N . PRO A 1 177 ? -16.035 -16.433 19.814 1.00 46.94 177 PRO A N 1
ATOM 1425 C CA . PRO A 1 177 ? -16.276 -17.688 19.097 1.00 46.94 177 PRO A CA 1
ATOM 1426 C C . PRO A 1 177 ? -17.150 -17.606 17.837 1.00 46.94 177 PRO A C 1
ATOM 1428 O O . PRO A 1 177 ? -17.482 -18.656 17.306 1.00 46.94 177 PRO A O 1
ATOM 1431 N N . ASP A 1 178 ? -17.586 -16.431 17.369 1.00 53.62 178 ASP A N 1
ATOM 1432 C CA . ASP A 1 178 ? -18.739 -16.406 16.450 1.00 53.62 178 ASP A CA 1
ATOM 1433 C C . ASP A 1 178 ? -18.834 -15.172 15.531 1.00 53.62 178 ASP A C 1
ATOM 1435 O O . ASP A 1 178 ? -19.920 -14.686 15.222 1.00 53.62 178 ASP A O 1
ATOM 1439 N N . LEU A 1 179 ? -17.700 -14.607 15.106 1.00 50.94 179 LEU A N 1
ATOM 1440 C CA . LEU A 1 179 ? -17.683 -13.358 14.323 1.00 50.94 179 LEU A CA 1
ATOM 1441 C C . LEU A 1 179 ? -17.896 -13.539 12.815 1.00 50.94 179 LEU A C 1
ATOM 1443 O O . LEU A 1 179 ? -18.382 -12.617 12.174 1.00 50.94 179 LEU A O 1
ATOM 1447 N N . LEU A 1 180 ? -17.623 -14.722 12.254 1.00 53.31 180 LEU A N 1
ATOM 1448 C CA . LEU A 1 180 ? -18.062 -15.047 10.885 1.00 53.31 180 LEU A CA 1
ATOM 1449 C C . LEU A 1 180 ? -19.596 -15.161 10.791 1.00 53.31 180 LEU A C 1
ATOM 1451 O O . LEU A 1 180 ? -20.169 -15.052 9.710 1.00 53.31 180 LEU A O 1
ATOM 1455 N N . SER A 1 181 ? -20.251 -15.355 11.936 1.00 53.41 181 SER A N 1
ATOM 1456 C CA . SER A 1 181 ? -21.697 -15.536 12.086 1.00 53.41 181 SER A CA 1
ATOM 1457 C C . SER A 1 181 ? -22.417 -14.229 12.409 1.00 53.41 181 SER A C 1
ATOM 1459 O O . SER A 1 181 ? -23.629 -14.116 12.209 1.00 53.41 181 SER A O 1
ATOM 1461 N N . GLN A 1 182 ? -21.689 -13.231 12.918 1.00 48.88 182 GLN A N 1
ATOM 1462 C CA . GLN A 1 182 ? -22.231 -11.911 13.197 1.00 48.88 182 GLN A CA 1
ATOM 1463 C C . GLN A 1 182 ? -21.935 -10.973 12.027 1.00 48.88 182 GLN A C 1
ATOM 1465 O O . GLN A 1 182 ? -20.794 -10.889 11.579 1.00 48.88 182 GLN A O 1
ATOM 1470 N N . PRO A 1 183 ? -22.930 -10.221 11.525 1.00 53.09 183 PRO A N 1
ATOM 1471 C CA . PRO A 1 183 ? -22.653 -9.201 10.530 1.00 53.09 183 PRO A CA 1
ATOM 1472 C C . PRO A 1 183 ? -21.633 -8.231 11.132 1.00 53.09 183 PRO A C 1
ATOM 1474 O O . PRO A 1 183 ? -21.843 -7.750 12.249 1.00 53.09 183 PRO A O 1
ATOM 1477 N N . ILE A 1 184 ? -20.546 -7.953 10.408 1.00 57.81 184 ILE A N 1
ATOM 1478 C CA . ILE A 1 184 ? -19.572 -6.907 10.739 1.00 57.81 184 ILE A CA 1
ATOM 1479 C C . ILE A 1 184 ? -20.344 -5.579 10.725 1.00 57.81 184 ILE A C 1
ATOM 1481 O O . ILE A 1 184 ? -20.474 -4.919 9.702 1.00 57.81 184 ILE A O 1
ATOM 1485 N N . LYS A 1 185 ? -20.975 -5.235 11.851 1.00 53.69 185 LYS A N 1
ATOM 1486 C CA . LYS A 1 185 ? -21.785 -4.017 12.018 1.00 53.69 185 LYS A CA 1
ATOM 1487 C C . LYS A 1 185 ? -20.948 -2.821 12.454 1.00 53.69 185 LYS A C 1
ATOM 1489 O O . LYS A 1 185 ? -21.466 -1.712 12.519 1.00 53.69 185 LYS A O 1
ATOM 1494 N N . HIS A 1 186 ? -19.674 -3.043 12.760 1.00 55.12 186 HIS A N 1
ATOM 1495 C CA . HIS A 1 186 ? -18.773 -2.016 13.252 1.00 55.12 186 HIS A CA 1
ATOM 1496 C C . HIS A 1 186 ? -17.749 -1.687 12.168 1.00 55.12 186 HIS A C 1
ATOM 1498 O O . HIS A 1 186 ? -16.742 -2.369 12.030 1.00 55.12 186 HIS A O 1
ATOM 1504 N N . ALA A 1 187 ? -17.991 -0.611 11.419 1.00 61.16 187 ALA A N 1
ATOM 1505 C CA . ALA A 1 187 ? -17.066 -0.062 10.420 1.00 61.16 187 ALA A CA 1
ATOM 1506 C C . ALA A 1 187 ? -15.753 0.504 11.022 1.00 61.16 187 ALA A C 1
ATOM 1508 O O . ALA A 1 187 ? -14.993 1.165 10.324 1.00 61.16 187 ALA A O 1
ATOM 1509 N N . ASN A 1 188 ? -15.487 0.257 12.311 1.00 74.69 188 ASN A N 1
ATOM 1510 C CA . ASN A 1 188 ? -14.422 0.896 13.084 1.00 74.69 188 ASN A CA 1
ATOM 1511 C C . ASN A 1 188 ? -13.383 -0.092 13.647 1.00 74.69 188 ASN A C 1
ATOM 1513 O O . ASN A 1 188 ? -12.497 0.344 14.379 1.00 74.69 188 ASN A O 1
ATOM 1517 N N . PHE A 1 189 ? -13.445 -1.391 13.320 1.00 84.06 189 PHE A N 1
ATOM 1518 C CA . PHE A 1 189 ? -12.529 -2.397 13.889 1.00 84.06 189 PHE A CA 1
ATOM 1519 C C . PHE A 1 189 ? -11.056 -2.045 13.685 1.00 84.06 189 PHE A C 1
ATOM 1521 O O . PHE A 1 189 ? -10.265 -2.104 14.625 1.00 84.06 189 PHE A O 1
ATOM 1528 N N . VAL A 1 190 ? -10.699 -1.650 12.462 1.00 89.56 190 VAL A N 1
ATOM 1529 C CA . VAL A 1 190 ? -9.340 -1.217 12.127 1.00 89.56 190 VAL A CA 1
ATOM 1530 C C . VAL A 1 190 ? -8.932 -0.035 13.010 1.00 89.56 190 VAL A C 1
ATOM 1532 O O . VAL A 1 190 ? -7.939 -0.128 13.728 1.00 89.56 190 VAL A O 1
ATOM 1535 N N . SER A 1 191 ? -9.727 1.039 13.044 1.00 89.44 191 SER A N 1
ATOM 1536 C CA . SER A 1 191 ? -9.406 2.212 13.868 1.00 89.44 191 SER A CA 1
ATOM 1537 C C . SER A 1 191 ? -9.291 1.881 15.358 1.00 89.44 191 SER A C 1
ATOM 1539 O O . SER A 1 191 ? -8.335 2.311 15.989 1.00 89.44 191 SER A O 1
ATOM 1541 N N . GLU A 1 192 ? -10.190 1.063 15.916 1.00 88.12 192 GLU A N 1
ATOM 1542 C CA . GLU A 1 192 ? -10.167 0.680 17.333 1.00 88.12 192 GLU A CA 1
ATOM 1543 C C . GLU A 1 192 ? -8.898 -0.095 17.694 1.00 88.12 192 GLU A C 1
ATOM 1545 O O . GLU A 1 192 ? -8.275 0.172 18.726 1.00 88.12 192 GLU A O 1
ATOM 1550 N N . HIS A 1 193 ? -8.494 -1.026 16.829 1.00 89.06 193 HIS A N 1
ATOM 1551 C CA . HIS A 1 193 ? -7.281 -1.812 17.010 1.00 89.06 193 HIS A CA 1
ATOM 1552 C C . HIS A 1 193 ? -6.029 -0.928 16.997 1.00 89.06 193 HIS A C 1
ATOM 1554 O O . HIS A 1 193 ? -5.227 -0.962 17.936 1.00 89.06 193 HIS A O 1
ATOM 1560 N N . PHE A 1 194 ? -5.878 -0.089 15.970 1.00 89.88 194 PHE A N 1
ATOM 1561 C CA . PHE A 1 194 ? -4.703 0.773 15.826 1.00 89.88 194 PHE A CA 1
ATOM 1562 C C . PHE A 1 194 ? -4.670 1.916 16.849 1.00 89.88 194 PHE A C 1
ATOM 1564 O O . PHE A 1 194 ? -3.600 2.225 17.374 1.00 89.88 194 PHE A O 1
ATOM 1571 N N . ASP A 1 195 ? -5.827 2.453 17.245 1.00 89.81 195 ASP A N 1
ATOM 1572 C CA . ASP A 1 195 ? -5.951 3.374 18.381 1.00 89.81 195 ASP A CA 1
ATOM 1573 C C . ASP A 1 195 ? -5.530 2.698 19.697 1.00 89.81 195 ASP A C 1
ATOM 1575 O O . ASP A 1 195 ? -4.954 3.331 20.587 1.00 89.81 195 ASP A O 1
ATOM 1579 N N . GLY A 1 196 ? -5.813 1.401 19.842 1.00 89.12 196 GLY A N 1
ATOM 1580 C CA . GLY A 1 196 ? -5.366 0.581 20.964 1.00 89.12 196 GLY A CA 1
ATOM 1581 C C . GLY A 1 196 ? -3.844 0.443 21.026 1.00 89.12 196 GLY A C 1
ATOM 1582 O O . GLY A 1 196 ? -3.264 0.607 22.102 1.00 89.12 196 GLY A O 1
ATOM 1583 N N . LEU A 1 197 ? -3.188 0.185 19.891 1.00 89.31 197 LEU A N 1
ATOM 1584 C CA . LEU A 1 197 ? -1.722 0.160 19.787 1.00 89.31 197 LEU A CA 1
ATOM 1585 C C . LEU A 1 197 ? -1.121 1.537 20.096 1.00 89.31 197 LEU A C 1
ATOM 1587 O O . LEU A 1 197 ? -0.155 1.656 20.851 1.00 89.31 197 LEU A O 1
ATOM 1591 N N . ASP A 1 198 ? -1.752 2.592 19.587 1.00 87.25 198 ASP A N 1
ATOM 1592 C CA . ASP A 1 198 ? -1.375 3.976 19.842 1.00 87.25 198 ASP A CA 1
ATOM 1593 C C . ASP A 1 198 ? -1.375 4.341 21.326 1.00 87.25 198 ASP A C 1
ATOM 1595 O O . ASP A 1 198 ? -0.409 4.931 21.817 1.00 87.25 198 ASP A O 1
ATOM 1599 N N . LYS A 1 199 ? -2.445 3.979 22.042 1.00 89.38 199 LYS A N 1
ATOM 1600 C CA . LYS A 1 199 ? -2.581 4.200 23.491 1.00 89.38 199 LYS A CA 1
ATOM 1601 C C . LYS A 1 199 ? -1.525 3.443 24.295 1.00 89.38 199 LYS A C 1
ATOM 1603 O O . LYS A 1 199 ? -1.166 3.885 25.381 1.00 89.38 199 LYS A O 1
ATOM 1608 N N . GLN A 1 200 ? -1.016 2.337 23.756 1.00 89.38 200 GLN A N 1
ATOM 1609 C CA . GLN A 1 200 ? 0.077 1.559 24.340 1.00 89.38 200 GLN A CA 1
ATOM 1610 C C . GLN A 1 200 ? 1.466 2.109 23.977 1.00 89.38 200 GLN A C 1
ATOM 1612 O O . GLN A 1 200 ? 2.471 1.559 24.413 1.00 89.38 200 GLN A O 1
ATOM 1617 N N . GLY A 1 201 ? 1.548 3.186 23.187 1.00 89.75 201 GLY A N 1
ATOM 1618 C CA . GLY A 1 201 ? 2.821 3.743 22.729 1.00 89.75 201 GLY A CA 1
ATOM 1619 C C . GLY A 1 201 ? 3.507 2.907 21.645 1.00 89.75 201 GLY A C 1
ATOM 1620 O O . GLY A 1 201 ? 4.657 3.180 21.311 1.00 89.75 201 GLY A O 1
ATOM 1621 N N . ILE A 1 202 ? 2.814 1.924 21.064 1.00 89.19 202 ILE A N 1
ATOM 1622 C CA . ILE A 1 202 ? 3.353 1.079 19.999 1.00 89.19 202 ILE A CA 1
ATOM 1623 C C . ILE A 1 202 ? 3.381 1.897 18.705 1.00 89.19 202 ILE A C 1
ATOM 1625 O O . ILE A 1 202 ? 2.381 2.498 18.308 1.00 89.19 202 ILE A O 1
ATOM 1629 N N . GLY A 1 203 ? 4.550 1.953 18.065 1.00 88.62 203 GLY A N 1
ATOM 1630 C CA . GLY A 1 203 ? 4.742 2.621 16.773 1.00 88.62 203 GLY A CA 1
ATOM 1631 C C . GLY A 1 203 ? 4.962 1.673 15.601 1.00 88.62 203 GLY A C 1
ATOM 1632 O O . GLY A 1 203 ? 4.971 2.107 14.452 1.00 88.62 203 GLY A O 1
ATOM 1633 N N . HIS A 1 204 ? 5.144 0.391 15.892 1.00 90.00 204 HIS A N 1
ATOM 1634 C CA . HIS A 1 204 ? 5.398 -0.630 14.898 1.00 90.00 204 HIS A CA 1
ATOM 1635 C C . HIS A 1 204 ? 4.850 -1.974 15.378 1.00 90.00 204 HIS A C 1
ATOM 1637 O O . HIS A 1 204 ? 4.988 -2.308 16.555 1.00 90.00 204 HIS A O 1
ATOM 1643 N N . VAL A 1 205 ? 4.235 -2.743 14.482 1.00 88.62 205 VAL A N 1
ATOM 1644 C CA . VAL A 1 205 ? 3.765 -4.100 14.787 1.00 88.62 205 VAL A CA 1
ATOM 1645 C C . VAL A 1 205 ? 3.917 -5.002 13.568 1.00 88.62 205 VAL A C 1
ATOM 1647 O O . VAL A 1 205 ? 3.735 -4.572 12.431 1.00 88.62 205 VAL A O 1
ATOM 1650 N N . THR A 1 206 ? 4.227 -6.268 13.829 1.00 88.31 206 THR A N 1
ATOM 1651 C CA . THR A 1 206 ? 4.268 -7.331 12.827 1.00 88.31 206 THR A CA 1
ATOM 1652 C C . THR A 1 206 ? 3.228 -8.384 13.162 1.00 88.31 206 THR A C 1
ATOM 1654 O O . THR A 1 206 ? 3.085 -8.765 14.324 1.00 88.31 206 THR A O 1
ATOM 1657 N N . TYR A 1 207 ? 2.518 -8.863 12.144 1.00 85.50 207 TYR A N 1
ATOM 1658 C CA . TYR A 1 207 ? 1.537 -9.936 12.282 1.00 85.50 207 TYR A CA 1
ATOM 1659 C C . TYR A 1 207 ? 2.093 -11.208 11.668 1.00 85.50 207 TYR A C 1
ATOM 1661 O O . TYR A 1 207 ? 2.761 -11.167 10.635 1.00 85.50 207 TYR A O 1
ATOM 1669 N N . GLN A 1 208 ? 1.806 -12.337 12.309 1.00 82.75 208 GLN A N 1
ATOM 1670 C CA . GLN A 1 208 ? 2.140 -13.634 11.746 1.00 82.75 208 GLN A CA 1
ATOM 1671 C C . GLN A 1 208 ? 1.186 -13.949 10.600 1.00 82.75 208 GLN A C 1
ATOM 1673 O O . GLN A 1 208 ? -0.032 -13.826 10.751 1.00 82.75 208 GLN A O 1
ATOM 1678 N N . ASN A 1 209 ? 1.752 -14.368 9.471 1.00 81.25 209 ASN A N 1
ATOM 1679 C CA . ASN A 1 209 ? 0.974 -15.003 8.426 1.00 81.25 209 ASN A CA 1
ATOM 1680 C C . ASN A 1 209 ? 0.551 -16.390 8.926 1.00 81.25 209 ASN A C 1
ATOM 1682 O O . ASN A 1 209 ? 1.395 -17.206 9.298 1.00 81.25 209 ASN A O 1
ATOM 1686 N N . ILE A 1 210 ? -0.756 -16.629 8.981 1.00 78.69 210 ILE A N 1
ATOM 1687 C CA . ILE A 1 210 ? -1.311 -17.955 9.227 1.00 78.69 210 ILE A CA 1
ATOM 1688 C C . ILE A 1 210 ? -1.682 -18.497 7.855 1.00 78.69 210 ILE A C 1
ATOM 1690 O O . ILE A 1 210 ? -2.797 -18.282 7.379 1.00 78.69 210 ILE A O 1
ATOM 1694 N N . GLU A 1 211 ? -0.738 -19.177 7.211 1.00 72.62 211 GLU A N 1
ATOM 1695 C CA . GLU A 1 211 ? -1.057 -19.960 6.025 1.00 72.62 211 GLU A CA 1
ATOM 1696 C C . GLU A 1 211 ? -2.040 -21.049 6.454 1.00 72.62 211 GLU A C 1
ATOM 1698 O O . GLU A 1 211 ? -1.742 -21.879 7.318 1.00 72.62 211 GLU A O 1
ATOM 1703 N N . ALA A 1 212 ? -3.247 -21.026 5.890 1.00 57.69 212 ALA A N 1
ATOM 1704 C CA . ALA A 1 212 ? -4.181 -22.128 6.035 1.00 57.69 212 ALA A CA 1
ATOM 1705 C C . ALA A 1 212 ? -3.618 -23.306 5.235 1.00 57.69 212 ALA A C 1
ATOM 1707 O O . ALA A 1 212 ? -3.985 -23.506 4.083 1.00 57.69 212 ALA A O 1
ATOM 1708 N N . VAL A 1 213 ? -2.678 -24.049 5.817 1.00 44.94 213 VAL A N 1
ATOM 1709 C CA . VAL A 1 213 ? -2.202 -25.305 5.241 1.00 44.94 213 VAL A CA 1
ATOM 1710 C C . VAL A 1 213 ? -3.372 -26.290 5.333 1.00 44.94 213 VAL A C 1
ATOM 1712 O O . VAL A 1 213 ? -3.792 -26.600 6.451 1.00 44.94 213 VAL A O 1
ATOM 1715 N N . PRO A 1 214 ? -3.955 -26.762 4.215 1.00 51.47 214 PRO A N 1
ATOM 1716 C CA . PRO A 1 214 ? -4.857 -27.898 4.289 1.00 51.47 214 PRO A CA 1
ATOM 1717 C C . PRO A 1 214 ? -4.035 -29.121 4.721 1.00 51.47 214 PRO A C 1
ATOM 1719 O O . PRO A 1 214 ? -3.123 -29.531 4.004 1.00 51.47 214 PRO A O 1
ATOM 1722 N N . GLU A 1 215 ? -4.325 -29.656 5.910 1.00 41.56 215 GLU A N 1
ATOM 1723 C CA . GLU A 1 215 ? -3.861 -30.987 6.340 1.00 41.56 215 GLU A CA 1
ATOM 1724 C C . GLU A 1 215 ? -4.544 -32.108 5.543 1.00 41.56 215 GLU A C 1
ATOM 1726 O O . GLU A 1 215 ? -5.765 -31.997 5.271 1.00 41.56 215 GLU A O 1
#

Mean predicted aligned error: 10.44 Å

Radius of gyration: 18.24 Å; Cα contacts (8 Å, |Δi|>4): 261; chains: 1; bounding box: 47×48×55 Å

Organism: NCBI:txid3032

pLDDT: mean 76.66, std 22.15, range [21.88, 98.12]

Foldseek 3Di:
DDDDPDPDFPFPDDDDPDDDDDDDLVCVLWKKKFFDPDDDDDDPDFFAEEEEEEDDQDDLVLLVCLVCQCQQLAHQAYEYEYPAAPVVPSCPSNVVVCPDPVNPPHYHYHYPDPVLLVLLVVQPPCCVVLVVPCVDPSSVLNSSQSSVVVVCVVVRGRMYIYDYSNDDDDPDDDDDPAVVPDPSPDSCNVRVVVVVCVVVVHRMGTDDDDPPPDD

Solvent-accessible surface area (backbone atoms only — not comparable to full-atom values): 13255 Å² total; per-residue (Å²): 142,77,86,81,83,75,86,72,75,87,74,81,73,84,79,78,92,83,76,87,70,83,83,64,81,76,54,76,86,43,38,48,31,50,52,56,95,68,80,93,72,92,60,96,67,7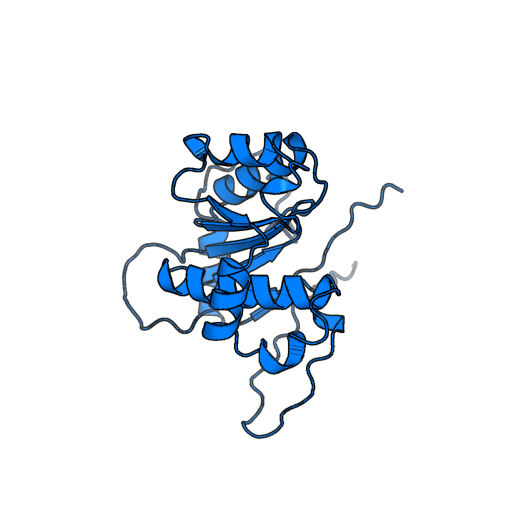0,52,39,28,29,38,31,30,59,45,72,92,70,55,49,69,57,45,47,49,40,54,52,51,46,48,58,43,26,38,56,35,36,38,39,34,33,78,47,42,80,88,67,60,83,52,58,64,47,59,58,56,54,71,35,80,92,32,64,95,29,54,44,86,41,54,50,47,73,66,50,53,52,49,35,64,75,68,27,84,61,32,89,76,32,67,90,40,59,87,39,66,71,42,44,52,52,47,50,49,49,42,42,49,57,52,34,49,75,73,61,29,40,36,40,36,48,47,54,51,91,54,81,91,75,94,81,81,83,88,73,95,54,64,95,78,42,80,88,80,57,63,46,54,46,17,55,53,54,46,51,37,49,77,71,69,50,52,65,54,67,56,84,85,78,76,85,71,85,128

Sequence (215 aa):
RHETSCSVAFVEEGRPEGERAPYPLSWLQSRLFVKFPMGSNGGESGSKCAIVTTVRGVESKEFRIFLKWHLNVGFEFIFVFFDFSEEENECDDCNEMIDELEFQGKVFKIFSNDELRKEQKQTCKSWEKLVGCLDEVPARQELNAELATARAMQAGARWILHLDSDELWFPFASGVPDLLSQPIKHANFVSEHFDGLDKQGIGHVTYQNIEAVPE